Protein AF-0000000078068754 (afdb_homodimer)

InterPro domains:
  IPR011329 Killer toxin Kp4/SMK [SSF55221] (17-124)
  IPR015131 Killer toxin, Kp4 [PF09044] (4-122)

Radius of gyration: 21.63 Å; Cα contacts (8 Å, |Δi|>4): 655; chains: 2; bounding box: 73×60×39 Å

Solvent-accessible surface area (backbone atoms only — not comparable to full-atom values): 14074 Å² total; per-residue (Å²): 135,88,79,80,77,78,81,77,76,77,72,73,70,73,74,59,62,33,59,41,27,41,60,50,77,62,44,79,76,36,69,29,36,36,67,47,21,42,54,23,37,47,48,43,37,75,71,70,37,31,75,46,77,39,52,60,68,40,67,47,14,20,9,39,28,86,82,44,30,32,32,31,28,22,34,56,87,21,61,47,28,40,53,55,49,44,55,49,49,50,48,36,45,72,43,34,34,57,44,19,18,33,32,35,71,45,88,84,44,30,32,78,71,4,17,43,32,28,29,64,42,94,77,61,83,58,75,48,69,29,53,40,88,129,134,87,79,79,78,78,80,77,75,76,71,76,68,71,75,58,62,34,59,39,25,42,59,50,77,63,44,79,75,36,69,31,37,36,65,46,21,45,53,23,38,48,49,44,36,74,70,71,38,31,74,44,76,38,51,60,68,41,65,47,16,19,8,38,30,86,82,45,31,33,32,31,28,23,34,56,88,21,62,48,30,39,51,56,49,44,55,48,50,50,49,33,43,72,42,35,33,58,44,20,18,33,33,35,73,45,89,85,44,30,31,77,71,3,16,43,33,28,29,65,42,92,77,62,84,61,73,48,69,28,54,39,87,130

pLDDT: mean 91.01, std 16.18, range [36.34, 98.94]

Foldseek 3Di:
DPPPPPPPPPPPPPQAAFKDQDEDPCQVVWPWWLVLQLVQLVVCVVVVQQFPKADAPRWFWWAATPVAIKTKGKHLRDIGGSVLSSVQSVVSVVVPHIGWIWHAPDPRRHCNNMIIIIYGDPDDQDDHTHTHDD/DPPPPPPPPPPPPPQAAFKDQDEDPCQVVWPWWLVLQLVQLVVCVVVVQQFPKADAPRFFWWAATPVAIKTKGKHLRDIGGSVLSSVQSVVSVVVPHIGWIWHAPDPRRHCNNMIIIIYGDPDDQDDHTHTHDD

Structure (mmCIF, N/CA/C/O backbone):
data_AF-0000000078068754-model_v1
#
loop_
_entity.id
_entity.type
_entity.pdbx_description
1 polymer 'Killer toxin Kp4 domain-containing protein'
#
loop_
_atom_site.group_PDB
_atom_site.id
_atom_site.type_symbol
_atom_site.label_atom_id
_atom_site.label_alt_id
_atom_site.label_comp_id
_atom_site.label_asym_id
_atom_site.label_entity_id
_atom_site.label_seq_id
_atom_site.pdbx_PDB_ins_code
_atom_site.Cartn_x
_atom_site.Cartn_y
_atom_site.Cartn_z
_atom_site.occupancy
_atom_site.B_iso_or_equiv
_atom_site.auth_seq_id
_atom_site.auth_comp_id
_atom_site.auth_asym_id
_atom_site.auth_atom_id
_atom_site.pdbx_PDB_model_num
ATOM 1 N N . MET A 1 1 ? 45.594 28.5 -18.688 1 36.34 1 MET A N 1
ATOM 2 C CA . MET A 1 1 ? 45.031 27.719 -17.578 1 36.34 1 MET A CA 1
ATOM 3 C C . MET A 1 1 ? 43.562 27.359 -17.859 1 36.34 1 MET A C 1
ATOM 5 O O . MET A 1 1 ? 42.719 28.234 -17.969 1 36.34 1 MET A O 1
ATOM 9 N N . TYR A 1 2 ? 43.156 26.188 -18.609 1 54.09 2 TYR A N 1
ATOM 10 C CA . TYR A 1 2 ? 41.844 25.672 -19.016 1 54.09 2 TYR A CA 1
ATOM 11 C C . TYR A 1 2 ? 41.031 25.234 -17.797 1 54.09 2 TYR A C 1
ATOM 13 O O . TYR A 1 2 ? 41.531 24.469 -16.969 1 54.09 2 TYR A O 1
ATOM 21 N N . THR A 1 3 ? 40.219 26.141 -17.172 1 49.28 3 THR A N 1
ATOM 22 C CA . THR A 1 3 ? 39.281 25.828 -16.109 1 49.28 3 THR A CA 1
ATOM 23 C C . THR A 1 3 ? 38.281 24.766 -16.562 1 49.28 3 THR A C 1
ATOM 25 O O . THR A 1 3 ? 37.562 24.969 -17.531 1 49.28 3 THR A O 1
ATOM 28 N N . LEU A 1 4 ? 38.594 23.484 -16.344 1 48.34 4 LEU A N 1
ATOM 29 C CA . LEU A 1 4 ? 37.625 22.391 -16.562 1 48.34 4 LEU A CA 1
ATOM 30 C C . LEU A 1 4 ? 36.375 22.578 -15.711 1 48.34 4 LEU A C 1
ATOM 32 O O . LEU A 1 4 ? 36.469 22.547 -14.477 1 48.34 4 LEU A O 1
ATOM 36 N N . LEU A 1 5 ? 35.344 23.266 -16.203 1 48.44 5 LEU A N 1
ATOM 37 C CA . LEU A 1 5 ? 34.031 23.359 -15.555 1 48.44 5 LEU A CA 1
ATOM 38 C C . LEU A 1 5 ? 33.344 22 -15.492 1 48.44 5 LEU A C 1
ATOM 40 O O . LEU A 1 5 ? 33.031 21.406 -16.516 1 48.44 5 LEU A O 1
ATOM 44 N N . THR A 1 6 ? 33.625 21.219 -14.406 1 49.38 6 THR A N 1
ATOM 45 C CA . THR A 1 6 ? 32.906 19.969 -14.211 1 49.38 6 THR A CA 1
ATOM 46 C C . THR A 1 6 ? 31.406 20.203 -14.031 1 49.38 6 THR A C 1
ATOM 48 O O . THR A 1 6 ? 31 20.922 -13.125 1 49.38 6 THR A O 1
ATOM 51 N N . LEU A 1 7 ? 30.578 20.125 -15.102 1 47.47 7 LEU A N 1
ATOM 52 C CA . LEU A 1 7 ? 29.125 20.125 -15.008 1 47.47 7 LEU A CA 1
ATOM 53 C C . LEU A 1 7 ? 28.609 18.938 -14.211 1 47.47 7 LEU A C 1
ATOM 55 O O . LEU A 1 7 ? 28.766 17.781 -14.641 1 47.47 7 LEU A O 1
ATOM 59 N N . THR A 1 8 ? 28.469 19.094 -12.906 1 46.81 8 THR A N 1
ATOM 60 C CA . THR A 1 8 ? 27.859 18.047 -12.086 1 46.81 8 THR A CA 1
ATOM 61 C C . THR A 1 8 ? 26.375 17.875 -12.422 1 46.81 8 THR A C 1
ATOM 63 O O . THR A 1 8 ? 25.594 18.828 -12.281 1 46.81 8 THR A O 1
ATOM 66 N N . THR A 1 9 ? 25.938 17.172 -13.391 1 45.72 9 THR A N 1
ATOM 67 C CA . THR A 1 9 ? 24.547 16.812 -13.617 1 45.72 9 THR A CA 1
ATOM 68 C C . THR A 1 9 ? 23.953 16.125 -12.383 1 45.72 9 THR A C 1
ATOM 70 O O . THR A 1 9 ? 24.453 15.086 -11.945 1 45.72 9 THR A O 1
ATOM 73 N N . LEU A 1 10 ? 23.391 16.844 -11.492 1 44.09 10 LEU A N 1
ATOM 74 C CA . LEU A 1 10 ? 22.562 16.234 -10.453 1 44.09 10 LEU A CA 1
ATOM 75 C C . LEU A 1 10 ? 21.5 15.328 -11.062 1 44.09 10 LEU A C 1
ATOM 77 O O . LEU A 1 10 ? 20.562 15.82 -11.703 1 44.09 10 LEU A O 1
ATOM 81 N N . LEU A 1 11 ? 21.781 14.156 -11.586 1 40.31 11 LEU A N 1
ATOM 82 C CA . LEU A 1 11 ? 20.734 13.188 -11.906 1 40.31 11 LEU A CA 1
ATOM 83 C C . LEU A 1 11 ? 19.719 13.086 -10.773 1 40.31 11 LEU A C 1
ATOM 85 O O . LEU A 1 11 ? 20.078 12.727 -9.648 1 40.31 11 LEU A O 1
ATOM 89 N N . SER A 1 12 ? 18.828 14.023 -10.703 1 43.19 12 SER A N 1
ATOM 90 C CA . SER A 1 12 ? 17.688 13.773 -9.82 1 43.19 12 SER A CA 1
ATOM 91 C C . SER A 1 12 ? 17.203 12.336 -9.953 1 43.19 12 SER A C 1
ATOM 93 O O . SER A 1 12 ? 16.75 11.914 -11.023 1 43.19 12 SER A O 1
ATOM 95 N N . ALA A 1 13 ? 17.828 11.461 -9.328 1 44.25 13 ALA A N 1
ATOM 96 C CA . ALA A 1 13 ? 17.469 10.047 -9.367 1 44.25 13 ALA A CA 1
ATOM 97 C C . ALA A 1 13 ? 16 9.836 -9.023 1 44.25 13 ALA A C 1
ATOM 99 O O . ALA A 1 13 ? 15.594 10 -7.867 1 44.25 13 ALA A O 1
ATOM 100 N N . ALA A 1 14 ? 15.102 10.312 -10.016 1 49.12 14 ALA A N 1
ATOM 101 C CA . ALA A 1 14 ? 13.727 9.883 -9.758 1 49.12 14 ALA A CA 1
ATOM 102 C C . ALA A 1 14 ? 13.688 8.445 -9.266 1 49.12 14 ALA A C 1
ATOM 104 O O . ALA A 1 14 ? 14.25 7.547 -9.906 1 49.12 14 ALA A O 1
ATOM 105 N N . SER A 1 15 ? 13.617 8.344 -7.918 1 62.16 15 SER A N 1
ATOM 106 C CA . SER A 1 15 ? 13.672 7.031 -7.281 1 62.16 15 SER A CA 1
ATOM 107 C C . SER A 1 15 ? 12.711 6.051 -7.957 1 62.16 15 SER A C 1
ATOM 109 O O . SER A 1 15 ? 11.531 6.352 -8.133 1 62.16 15 SER A O 1
ATOM 111 N N . ALA A 1 16 ? 13.211 5.199 -8.75 1 77.56 16 ALA A N 1
ATOM 112 C CA . ALA A 1 16 ? 12.484 4.109 -9.398 1 77.56 16 ALA A CA 1
ATOM 113 C C . ALA A 1 16 ? 11.43 3.525 -8.469 1 77.56 16 ALA A C 1
ATOM 115 O O . ALA A 1 16 ? 11.594 3.52 -7.246 1 77.56 16 ALA A O 1
ATOM 116 N N . LEU A 1 17 ? 10.234 3.211 -9.109 1 88.25 17 LEU A N 1
ATOM 117 C CA . LEU A 1 17 ? 9.164 2.625 -8.312 1 88.25 17 LEU A CA 1
ATOM 118 C C . LEU A 1 17 ? 9.578 1.264 -7.762 1 88.25 17 LEU A C 1
ATOM 120 O O . LEU A 1 17 ? 9.922 0.359 -8.523 1 88.25 17 LEU A O 1
ATOM 124 N N . GLY A 1 18 ? 9.719 1.146 -6.453 1 93.81 18 GLY A N 1
ATOM 125 C CA . GLY A 1 18 ? 10.016 -0.11 -5.781 1 93.81 18 GLY A CA 1
ATOM 126 C C . GLY A 1 18 ? 8.773 -0.878 -5.375 1 93.81 18 GLY A C 1
ATOM 127 O O . GLY A 1 18 ? 7.801 -0.937 -6.129 1 93.81 18 GLY A O 1
ATOM 128 N N . ILE A 1 19 ? 8.82 -1.534 -4.262 1 96.44 19 ILE A N 1
ATOM 129 C CA . ILE A 1 19 ? 7.652 -2.23 -3.734 1 96.44 19 ILE A CA 1
ATOM 130 C C . ILE A 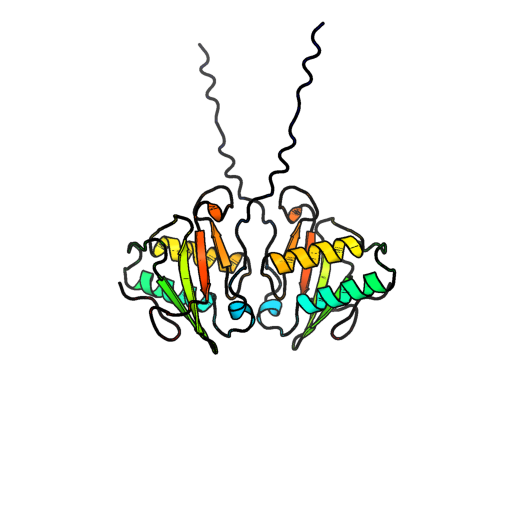1 19 ? 6.504 -1.241 -3.545 1 96.44 19 ILE A C 1
ATOM 132 O O . ILE A 1 19 ? 6.715 -0.113 -3.096 1 96.44 19 ILE A O 1
ATOM 136 N N . ASN A 1 20 ? 5.312 -1.653 -3.916 1 97.38 20 ASN A N 1
ATOM 137 C CA . ASN A 1 20 ? 4.168 -0.747 -3.867 1 97.38 20 ASN A CA 1
ATOM 138 C C . ASN A 1 20 ? 2.85 -1.511 -3.779 1 97.38 20 ASN A C 1
ATOM 140 O O . ASN A 1 20 ? 2.822 -2.73 -3.953 1 97.38 20 ASN A O 1
ATOM 144 N N . CYS A 1 21 ? 1.759 -0.805 -3.561 1 97.62 21 CYS A N 1
ATOM 145 C CA . CYS A 1 21 ? 0.438 -1.416 -3.457 1 97.62 21 CYS A CA 1
ATOM 146 C C . CYS A 1 21 ? -0.454 -0.986 -4.613 1 97.62 21 CYS A C 1
ATOM 148 O O . CYS A 1 21 ? -1.674 -0.898 -4.465 1 97.62 21 CYS A O 1
ATOM 150 N N . ARG A 1 22 ? 0.131 -0.7 -5.758 1 96.44 22 ARG A N 1
ATOM 151 C CA . ARG A 1 22 ? -0.641 -0.274 -6.922 1 96.44 22 ARG A CA 1
ATOM 152 C C . ARG A 1 22 ? -1.271 -1.47 -7.629 1 96.44 22 ARG A C 1
ATOM 154 O O . ARG A 1 22 ? -0.824 -2.605 -7.457 1 96.44 22 ARG A O 1
ATOM 161 N N . GLY A 1 23 ? -2.246 -1.159 -8.406 1 96.56 23 GLY A N 1
ATOM 162 C CA . GLY A 1 23 ? -2.945 -2.102 -9.266 1 96.56 23 GLY A CA 1
ATOM 163 C C . GLY A 1 23 ? -4.137 -1.489 -9.977 1 96.56 23 GLY A C 1
ATOM 164 O O . GLY A 1 23 ? -4.324 -0.271 -9.953 1 96.56 23 GLY A O 1
ATOM 165 N N . SER A 1 24 ? -4.816 -2.402 -10.602 1 95.88 24 SER A N 1
ATOM 166 C CA . SER A 1 24 ? -6.047 -1.97 -11.25 1 95.88 24 SER A CA 1
ATOM 167 C C . SER A 1 24 ? -6.984 -1.281 -10.266 1 95.88 24 SER A C 1
ATOM 169 O O . SER A 1 24 ? -7.008 -1.624 -9.078 1 95.88 24 SER A O 1
ATOM 171 N N . GLY A 1 25 ? -7.75 -0.309 -10.711 1 91.25 25 GLY A N 1
ATOM 172 C CA . GLY A 1 25 ? -8.766 0.325 -9.891 1 91.25 25 GLY A CA 1
ATOM 173 C C . GLY A 1 25 ? -9.75 -0.664 -9.281 1 91.25 25 GLY A C 1
ATOM 174 O O . GLY A 1 25 ? -10.32 -0.409 -8.219 1 91.25 25 GLY A O 1
ATOM 175 N N . TRP A 1 26 ? -9.898 -1.803 -9.914 1 91 26 TRP A N 1
ATOM 176 C CA . TRP A 1 26 ? -10.812 -2.844 -9.445 1 91 26 TRP A CA 1
ATOM 177 C C . TRP A 1 26 ? -10.328 -3.426 -8.117 1 91 26 TRP A C 1
ATOM 179 O O . TRP A 1 26 ? -11.117 -4.004 -7.367 1 91 26 TRP A O 1
ATOM 189 N N . CYS A 1 27 ? -9.125 -3.281 -7.766 1 91.88 27 CYS A N 1
ATOM 190 C CA . CYS A 1 27 ? -8.594 -3.791 -6.508 1 91.88 27 CYS A CA 1
ATOM 191 C C . CYS A 1 27 ? -9.141 -3.002 -5.324 1 91.88 27 CYS A C 1
ATOM 193 O O . CYS A 1 27 ? -9.289 -3.545 -4.23 1 91.88 27 CYS A O 1
ATOM 195 N N . ASN A 1 28 ? -9.484 -1.818 -5.508 1 82.25 28 ASN A N 1
ATOM 196 C CA . ASN A 1 28 ? -9.906 -0.939 -4.418 1 82.25 28 ASN A CA 1
ATOM 197 C C . ASN A 1 28 ? -11.367 -1.168 -4.043 1 82.25 28 ASN A C 1
ATOM 199 O O . ASN A 1 28 ? -11.797 -0.793 -2.951 1 82.25 28 ASN A O 1
ATOM 203 N N . ILE A 1 29 ? -12.078 -1.78 -4.938 1 81.19 29 ILE A N 1
ATOM 204 C CA . ILE A 1 29 ? -13.508 -1.904 -4.664 1 81.19 29 ILE A CA 1
ATOM 205 C C . ILE A 1 29 ? -13.898 -3.379 -4.641 1 81.19 29 ILE A C 1
ATOM 207 O O . ILE A 1 29 ? -15.078 -3.711 -4.496 1 81.19 29 ILE A O 1
ATOM 211 N N . ASN A 1 30 ? -12.984 -4.258 -4.852 1 86.38 30 ASN A N 1
ATOM 212 C CA . ASN A 1 30 ? -13.188 -5.703 -4.879 1 86.38 30 ASN A CA 1
ATOM 213 C C . ASN A 1 30 ? -13.055 -6.316 -3.488 1 86.38 30 ASN A C 1
ATOM 215 O O . ASN A 1 30 ? -12.383 -5.754 -2.621 1 86.38 30 ASN A O 1
ATOM 219 N N . SER A 1 31 ? -13.773 -7.461 -3.248 1 90.31 31 SER A N 1
ATOM 220 C CA . SER A 1 31 ? -13.68 -8.133 -1.958 1 90.31 31 SER A CA 1
ATOM 221 C C . SER A 1 31 ? -12.617 -9.227 -1.979 1 90.31 31 SER A C 1
ATOM 223 O O . SER A 1 31 ? -12.477 -9.984 -1.018 1 90.31 31 SER A O 1
ATOM 225 N N . ALA A 1 32 ? -11.875 -9.367 -3.049 1 95.06 32 ALA A N 1
ATOM 226 C CA . ALA A 1 32 ? -10.75 -10.305 -3.115 1 95.06 32 ALA A CA 1
ATOM 227 C C . ALA A 1 32 ? -9.68 -9.953 -2.086 1 95.06 32 ALA A C 1
ATOM 229 O O . ALA A 1 32 ? -9.602 -8.805 -1.627 1 95.06 32 ALA A O 1
ATOM 230 N N . SER A 1 33 ? -8.891 -11.016 -1.751 1 95.94 33 SER A N 1
ATOM 231 C CA . SER A 1 33 ? -7.953 -10.836 -0.647 1 95.94 33 SER A CA 1
ATOM 232 C C . SER A 1 33 ? -6.559 -11.32 -1.027 1 95.94 33 SER A C 1
ATOM 234 O O . SER A 1 33 ? -6.379 -12.477 -1.417 1 95.94 33 SER A O 1
ATOM 236 N N . LEU A 1 34 ? -5.582 -10.406 -0.825 1 97.69 34 LEU A N 1
ATOM 237 C CA . LEU A 1 34 ? -4.184 -10.766 -1.041 1 97.69 34 LEU A CA 1
ATOM 238 C C . LEU A 1 34 ? -3.764 -11.906 -0.12 1 97.69 34 LEU A C 1
ATOM 240 O O . LEU A 1 34 ? -2.988 -12.773 -0.52 1 97.69 34 LEU A O 1
ATOM 244 N N . ASN A 1 35 ? -4.25 -11.883 1.068 1 98 35 ASN A N 1
ATOM 245 C CA . ASN A 1 35 ? -3.957 -12.961 2.002 1 98 35 ASN A CA 1
ATOM 246 C C . ASN A 1 35 ? -4.434 -14.312 1.471 1 98 35 ASN A C 1
ATOM 248 O O . ASN A 1 35 ? -3.777 -15.336 1.676 1 98 35 ASN A O 1
ATOM 252 N N . ASN A 1 36 ? 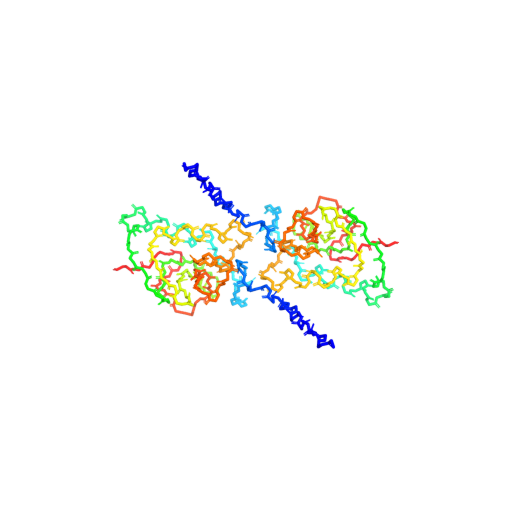-5.547 -14.281 0.858 1 98.69 36 ASN A N 1
ATOM 253 C CA . ASN A 1 36 ? -6.051 -15.523 0.284 1 98.69 36 ASN A CA 1
ATOM 254 C C . ASN A 1 36 ? -5.188 -15.992 -0.882 1 98.69 36 ASN A C 1
ATOM 256 O O . ASN A 1 36 ? -4.98 -17.188 -1.063 1 98.69 36 ASN A O 1
ATOM 260 N N . VAL A 1 37 ? -4.707 -15.109 -1.67 1 98.81 37 VAL A N 1
ATOM 261 C CA . VAL A 1 37 ? -3.768 -15.477 -2.725 1 98.81 37 VAL A CA 1
ATOM 262 C C . VAL A 1 37 ? -2.559 -16.188 -2.117 1 98.81 37 VAL A C 1
ATOM 264 O O . VAL A 1 37 ? -2.135 -17.234 -2.607 1 98.81 37 VAL A O 1
ATOM 267 N N . LEU A 1 38 ? -2.037 -15.617 -1.052 1 98.94 38 LEU A N 1
ATOM 268 C CA . LEU A 1 38 ? -0.898 -16.234 -0.375 1 98.94 38 LEU A CA 1
ATOM 269 C C . LEU A 1 38 ? -1.246 -17.625 0.119 1 98.94 38 LEU A C 1
ATOM 271 O O . LEU A 1 38 ? -0.467 -18.562 -0.064 1 98.94 38 LEU A O 1
ATOM 275 N N . THR A 1 39 ? -2.338 -17.719 0.736 1 98.94 39 THR A N 1
ATOM 276 C CA . THR A 1 39 ? -2.781 -19 1.269 1 98.94 39 THR A CA 1
ATOM 277 C C . THR A 1 39 ? -2.828 -20.047 0.168 1 98.94 39 THR A C 1
ATOM 279 O O . THR A 1 39 ? -2.381 -21.188 0.368 1 98.94 39 THR A O 1
ATOM 282 N N . LYS A 1 40 ? -3.363 -19.656 -0.962 1 98.88 40 LYS A N 1
ATOM 283 C CA . LYS A 1 40 ? -3.471 -20.609 -2.068 1 98.88 40 LYS A CA 1
ATOM 284 C C . LYS A 1 40 ? -2.096 -20.953 -2.637 1 98.88 40 LYS A C 1
ATOM 286 O O . LYS A 1 40 ? -1.839 -22.094 -3.014 1 98.88 40 LYS A O 1
ATOM 291 N N . ALA A 1 41 ? -1.202 -20.062 -2.738 1 98.88 41 ALA A N 1
ATOM 292 C CA . ALA A 1 41 ? 0.164 -20.344 -3.168 1 98.88 41 ALA A CA 1
ATOM 293 C C . ALA A 1 41 ? 0.854 -21.297 -2.201 1 98.88 41 ALA A C 1
ATOM 295 O O . ALA A 1 41 ? 1.572 -22.219 -2.625 1 98.88 41 ALA A O 1
ATOM 296 N N . LYS A 1 42 ? 0.659 -21.141 -0.922 1 98.94 42 LYS A N 1
ATOM 297 C CA . LYS A 1 42 ? 1.233 -22.016 0.093 1 98.94 42 LYS A CA 1
ATOM 298 C C . LYS A 1 42 ? 0.675 -23.438 -0.024 1 98.94 42 LYS A C 1
ATOM 300 O O . LYS A 1 42 ? 1.375 -24.406 0.257 1 98.94 42 LYS A O 1
ATOM 305 N N . GLN A 1 43 ? -0.528 -23.469 -0.435 1 98.75 43 GLN A N 1
ATOM 306 C CA . GLN A 1 43 ? -1.094 -24.797 -0.655 1 98.75 43 GLN A CA 1
ATOM 307 C C . GLN A 1 43 ? -0.38 -25.516 -1.796 1 98.75 43 GLN A C 1
ATOM 309 O O . GLN A 1 43 ? -0.141 -26.719 -1.724 1 98.75 43 GLN A O 1
ATOM 314 N N . LEU A 1 44 ? -0.094 -24.828 -2.814 1 98.06 44 LEU A N 1
ATOM 315 C CA . LEU A 1 44 ? 0.714 -25.406 -3.887 1 98.06 44 LEU A CA 1
ATOM 316 C C . LEU A 1 44 ? 2.043 -25.922 -3.348 1 98.06 44 LEU A C 1
ATOM 318 O O . LEU A 1 44 ? 2.471 -27.016 -3.697 1 98.06 44 LEU A O 1
ATOM 322 N N . GLN A 1 45 ? 2.672 -25.141 -2.539 1 98.19 45 GLN A N 1
ATOM 323 C CA . GLN A 1 45 ? 3.92 -25.547 -1.898 1 98.19 45 GLN A CA 1
ATOM 324 C C . GLN A 1 45 ? 3.736 -26.828 -1.096 1 98.19 45 GLN A C 1
ATOM 326 O O . GLN A 1 45 ? 4.531 -27.766 -1.223 1 98.19 45 GLN A O 1
ATOM 331 N N . ALA A 1 46 ? 2.76 -26.828 -0.355 1 98.25 46 ALA A N 1
ATOM 332 C CA . ALA A 1 46 ? 2.492 -27.953 0.543 1 98.25 46 ALA A CA 1
ATOM 333 C C . ALA A 1 46 ? 2.221 -29.234 -0.242 1 98.25 46 ALA A C 1
ATOM 335 O O . ALA A 1 46 ? 2.426 -30.328 0.268 1 98.25 46 ALA A O 1
ATOM 336 N N . ARG A 1 47 ? 1.823 -29.078 -1.453 1 98.12 47 ARG A N 1
ATOM 337 C CA . ARG A 1 47 ? 1.522 -30.219 -2.311 1 98.12 47 ARG A CA 1
ATOM 338 C C . ARG A 1 47 ? 2.766 -30.672 -3.062 1 98.12 47 ARG A C 1
ATOM 340 O O . ARG A 1 47 ? 2.67 -31.469 -4.008 1 98.12 47 ARG A O 1
ATOM 347 N N . GLY A 1 48 ? 3.867 -30.141 -2.66 1 98.19 48 GLY A N 1
ATOM 348 C CA . GLY A 1 48 ? 5.129 -30.578 -3.234 1 98.19 48 GLY A CA 1
ATOM 349 C C . GLY A 1 48 ? 5.5 -29.844 -4.5 1 98.19 48 GLY A C 1
ATOM 350 O O . GLY A 1 48 ? 6.375 -30.281 -5.25 1 98.19 48 GLY A O 1
ATOM 351 N N . GLN A 1 49 ? 4.812 -28.719 -4.727 1 98.56 49 GLN A N 1
ATOM 352 C CA . GLN A 1 49 ? 5.043 -28 -5.973 1 98.56 49 GLN A CA 1
ATOM 353 C C . GLN A 1 49 ? 5.906 -26.766 -5.742 1 98.56 49 GLN A C 1
ATOM 355 O O . GLN A 1 49 ? 5.801 -25.781 -6.48 1 98.56 49 GLN A O 1
ATOM 360 N N . GLY A 1 50 ? 6.707 -26.766 -4.719 1 98.69 50 GLY A N 1
ATOM 361 C CA . GLY A 1 50 ? 7.559 -25.641 -4.391 1 98.69 50 GLY A CA 1
ATOM 362 C C . GLY A 1 50 ? 8.516 -25.266 -5.508 1 98.69 50 GLY A C 1
ATOM 363 O O . GLY A 1 50 ? 8.797 -24.078 -5.719 1 98.69 50 GLY A O 1
ATOM 364 N N . ASP A 1 51 ? 8.93 -26.25 -6.305 1 98.62 51 ASP A N 1
ATOM 365 C CA . ASP A 1 51 ? 9.945 -26.031 -7.324 1 98.62 51 ASP A CA 1
ATOM 366 C C . ASP A 1 51 ? 9.312 -25.828 -8.703 1 98.62 51 ASP A C 1
ATOM 368 O O . ASP A 1 51 ? 10.016 -25.594 -9.688 1 98.62 51 ASP A O 1
ATOM 372 N N . HIS A 1 52 ? 8.039 -25.875 -8.773 1 98.75 52 HIS A N 1
ATOM 373 C CA . HIS A 1 52 ? 7.41 -25.656 -10.07 1 98.75 52 HIS A CA 1
ATOM 374 C C . HIS A 1 52 ? 7.719 -24.266 -10.609 1 98.75 52 HIS A C 1
ATOM 376 O O . HIS A 1 52 ? 7.551 -23.266 -9.906 1 98.75 52 HIS A O 1
ATOM 382 N N . HIS A 1 53 ? 8.125 -24.25 -11.859 1 98.88 53 HIS A N 1
ATOM 383 C CA . HIS A 1 53 ? 8.531 -22.984 -12.477 1 98.88 53 HIS A CA 1
ATOM 384 C C . HIS A 1 53 ? 7.344 -22.297 -13.141 1 98.88 53 HIS A C 1
ATOM 386 O O . HIS A 1 53 ? 6.574 -22.922 -13.867 1 98.88 53 HIS A O 1
ATOM 392 N N . TRP A 1 54 ? 7.23 -21.031 -12.898 1 98.88 54 TRP A N 1
ATOM 393 C CA . TRP A 1 54 ? 6.242 -20.141 -13.508 1 98.88 54 TRP A CA 1
ATOM 394 C C . TRP A 1 54 ? 6.918 -19.094 -14.383 1 98.88 54 TRP A C 1
ATOM 396 O O . TRP A 1 54 ? 7.695 -18.266 -13.891 1 98.88 54 TRP A O 1
ATOM 406 N N . GLY A 1 55 ? 6.605 -19.078 -15.633 1 98.62 55 GLY A N 1
ATOM 407 C CA . GLY A 1 55 ? 7.117 -18.062 -16.547 1 98.62 55 GLY A CA 1
ATOM 408 C C . GLY A 1 55 ? 6.402 -16.734 -16.406 1 98.62 55 GLY A C 1
ATOM 409 O O . GLY A 1 55 ? 5.402 -16.625 -15.688 1 98.62 55 GLY A O 1
ATOM 410 N N . GLU A 1 56 ? 6.938 -15.758 -17.141 1 98.62 56 GLU A N 1
ATOM 411 C CA . GLU A 1 56 ? 6.344 -14.43 -17.141 1 98.62 56 GLU A CA 1
ATOM 412 C C . GLU A 1 56 ? 4.879 -14.477 -17.562 1 98.62 56 GLU A C 1
ATOM 414 O O . GLU A 1 56 ? 4.531 -15.133 -18.562 1 98.62 56 GLU A O 1
ATOM 419 N N . GLY A 1 57 ? 4.062 -13.805 -16.781 1 98.44 57 GLY A N 1
ATOM 420 C CA . GLY A 1 57 ? 2.66 -13.641 -17.141 1 98.44 57 GLY A CA 1
ATOM 421 C C . GLY A 1 57 ? 1.8 -14.82 -16.719 1 98.44 57 GLY A C 1
ATOM 422 O O . GLY A 1 57 ? 0.571 -14.727 -16.703 1 98.44 57 GLY A O 1
ATOM 423 N N . VAL A 1 58 ? 2.43 -15.914 -16.344 1 98.81 58 VAL A N 1
ATOM 424 C CA . VAL A 1 58 ? 1.657 -17.094 -15.969 1 98.81 58 VAL A CA 1
ATOM 425 C C . VAL A 1 58 ? 1.117 -16.922 -14.547 1 98.81 58 VAL A C 1
ATOM 427 O O . VAL A 1 58 ? 1.876 -16.656 -13.617 1 98.81 58 VAL A O 1
ATOM 430 N N . GLN A 1 59 ? -0.218 -17.141 -14.398 1 98.88 59 GLN A N 1
ATOM 431 C CA . GLN A 1 59 ? -0.853 -16.984 -13.094 1 98.88 59 GLN A CA 1
ATOM 432 C C . GLN A 1 59 ? -0.517 -18.172 -12.188 1 98.88 59 GLN A C 1
ATOM 434 O O . GLN A 1 59 ? -0.496 -19.312 -12.633 1 98.88 59 GLN A O 1
ATOM 439 N N . ILE A 1 60 ? -0.419 -17.891 -10.875 1 98.88 60 ILE A N 1
ATOM 440 C CA . ILE A 1 60 ? 0.071 -18.859 -9.906 1 98.88 60 ILE A CA 1
ATOM 441 C C . ILE A 1 60 ? -1.055 -19.25 -8.953 1 98.88 60 ILE A C 1
ATOM 443 O O . ILE A 1 60 ? -1.355 -20.438 -8.789 1 98.88 60 ILE A O 1
ATOM 447 N N . ALA A 1 61 ? -1.649 -18.281 -8.32 1 98.88 61 ALA A N 1
ATOM 448 C CA . ALA A 1 61 ? -2.766 -18.406 -7.387 1 98.88 61 ALA A CA 1
ATOM 449 C C . ALA A 1 61 ? -3.656 -17.172 -7.426 1 98.88 61 ALA A C 1
ATOM 451 O O . ALA A 1 61 ? -3.195 -16.078 -7.75 1 98.88 61 ALA A O 1
ATOM 452 N N . CYS A 1 62 ? -4.891 -17.375 -7.031 1 98.69 62 CYS A N 1
ATOM 453 C CA . CYS A 1 62 ? -5.871 -16.297 -7.145 1 98.69 62 CYS A CA 1
ATOM 454 C C . CYS A 1 62 ? -6.785 -16.266 -5.93 1 98.69 62 CYS A C 1
ATOM 456 O O . CYS A 1 62 ? -6.895 -17.25 -5.199 1 98.69 62 CYS A O 1
ATOM 458 N N . SER A 1 63 ? -7.371 -15.109 -5.742 1 98.62 63 SER A N 1
ATOM 459 C CA . SER A 1 63 ? -8.5 -14.906 -4.84 1 98.62 63 SER A CA 1
ATOM 460 C C . SER A 1 63 ? -9.695 -14.312 -5.574 1 98.62 63 SER A C 1
ATOM 462 O O . SER A 1 63 ? -9.562 -13.328 -6.301 1 98.62 63 SER A O 1
ATOM 464 N N . GLY A 1 64 ? -10.859 -14.898 -5.375 1 97.25 64 GLY A N 1
ATOM 465 C CA . GLY A 1 64 ? -12.086 -14.398 -5.98 1 97.25 64 GLY A CA 1
ATOM 466 C C . GLY A 1 64 ? -12.773 -13.336 -5.145 1 97.25 64 GLY A C 1
ATOM 467 O O . GLY A 1 64 ? -12.797 -13.422 -3.916 1 97.25 64 GLY A O 1
ATOM 468 N N . GLY A 1 65 ? -13.328 -12.312 -5.906 1 94.38 65 GLY A N 1
ATOM 469 C CA . GLY A 1 65 ? -14.156 -11.297 -5.277 1 94.38 65 GLY A CA 1
ATOM 470 C C . GLY A 1 65 ? -15.445 -11.031 -6.027 1 94.38 65 GLY A C 1
ATOM 471 O O . GLY A 1 65 ? -15.758 -11.719 -7.004 1 94.38 65 GLY A O 1
ATOM 472 N N . GLN A 1 66 ? -16.141 -10.031 -5.527 1 92.56 66 GLN A N 1
ATOM 473 C CA . GLN A 1 66 ? -17.469 -9.695 -6.047 1 92.56 66 GLN A CA 1
ATOM 474 C C . GLN A 1 66 ? -17.391 -9.305 -7.523 1 92.56 66 GLN A C 1
ATOM 476 O O . GLN A 1 66 ? -18.312 -9.578 -8.289 1 92.56 66 GLN A O 1
ATOM 481 N N . TRP A 1 67 ? -16.281 -8.758 -7.98 1 92.69 67 TRP A N 1
ATOM 482 C CA . TRP A 1 67 ? -16.203 -8.195 -9.32 1 92.69 67 TRP A CA 1
ATOM 483 C C . TRP A 1 67 ? -15.141 -8.906 -10.148 1 92.69 67 TRP A C 1
ATOM 485 O O . TRP A 1 67 ? -14.805 -8.469 -11.258 1 92.69 67 TRP A O 1
ATOM 495 N N . GLY A 1 68 ? -14.586 -9.898 -9.555 1 95 68 GLY A N 1
ATOM 496 C CA . GLY A 1 68 ? -13.555 -10.648 -10.25 1 95 68 GLY A CA 1
ATOM 497 C C . GLY A 1 68 ? -12.43 -11.102 -9.344 1 95 68 GLY A C 1
ATOM 498 O O . GLY A 1 68 ? -12.508 -10.945 -8.117 1 95 68 GLY A O 1
ATOM 499 N N . SER A 1 69 ? -11.375 -11.648 -9.992 1 97.88 69 SER A N 1
ATOM 500 C CA . SER A 1 69 ? -10.297 -12.227 -9.188 1 97.88 69 SER A CA 1
ATOM 501 C C . SER A 1 69 ? -9.031 -11.383 -9.281 1 97.88 69 SER A C 1
ATOM 503 O O . SER A 1 69 ? -8.805 -10.688 -10.273 1 97.88 69 SER A O 1
ATOM 505 N N . ILE A 1 70 ? -8.273 -11.438 -8.211 1 98.44 70 ILE A N 1
ATOM 506 C CA . ILE A 1 70 ? -6.875 -11.031 -8.289 1 98.44 70 ILE A CA 1
ATOM 507 C C . ILE A 1 70 ? -5.977 -12.266 -8.273 1 98.44 70 ILE A C 1
ATOM 509 O O . ILE A 1 70 ? -6.293 -13.266 -7.621 1 98.44 70 ILE A O 1
ATOM 513 N N . CYS A 1 71 ? -4.855 -12.172 -9.023 1 98.88 71 CYS A N 1
ATOM 514 C CA . CYS A 1 71 ? -3.941 -13.305 -9.117 1 98.88 71 CYS A CA 1
ATOM 515 C C . CYS A 1 71 ? -2.492 -12.844 -9.023 1 98.88 71 CYS A C 1
ATOM 517 O O . CYS A 1 71 ? -2.178 -11.703 -9.359 1 98.88 71 CYS A O 1
ATOM 519 N N . ALA A 1 72 ? -1.705 -13.75 -8.594 1 98.94 72 ALA A N 1
ATOM 520 C CA . ALA A 1 72 ? -0.266 -13.508 -8.555 1 98.94 72 ALA A CA 1
ATOM 521 C C . ALA A 1 72 ? 0.405 -14.008 -9.836 1 98.94 72 ALA A C 1
ATOM 523 O O . ALA A 1 72 ? 0.082 -15.094 -10.328 1 98.94 72 ALA A O 1
ATOM 524 N N . PHE A 1 73 ? 1.325 -13.188 -10.328 1 98.94 73 PHE A N 1
ATOM 525 C CA . PHE A 1 73 ? 2.119 -13.594 -11.484 1 98.94 73 PHE A CA 1
ATOM 526 C C . PHE A 1 73 ? 3.4 -12.773 -11.578 1 98.94 73 PHE A C 1
ATOM 528 O O . PHE A 1 73 ? 3.49 -11.688 -11.008 1 98.94 73 PHE A O 1
ATOM 535 N N . PHE A 1 74 ? 4.395 -13.32 -12.297 1 98.94 74 PHE A N 1
ATOM 536 C CA . PHE A 1 74 ? 5.621 -12.586 -12.57 1 98.94 74 PHE A CA 1
ATOM 537 C C . PHE A 1 74 ? 5.473 -11.719 -13.82 1 98.94 74 PHE A C 1
ATOM 539 O O . PHE A 1 74 ? 4.777 -12.102 -14.766 1 98.94 74 PHE A O 1
ATOM 546 N N . GLN A 1 75 ? 6.117 -10.539 -13.82 1 98.5 75 GLN A N 1
ATOM 547 C CA . GLN A 1 75 ? 6.113 -9.688 -15.008 1 98.5 75 GLN A CA 1
ATOM 548 C C . GLN A 1 75 ? 7.355 -8.805 -15.055 1 98.5 75 GLN A C 1
ATOM 550 O O . GLN A 1 75 ? 8.195 -8.859 -14.148 1 98.5 75 GLN A O 1
ATOM 555 N N . SER A 1 76 ? 7.527 -7.988 -16.172 1 98.44 76 SER A N 1
ATOM 556 C CA . SER A 1 76 ? 8.672 -7.121 -16.422 1 98.44 76 SER A CA 1
ATOM 557 C C . SER A 1 76 ? 9.961 -7.93 -16.562 1 98.44 76 SER A C 1
ATOM 559 O O . SER A 1 76 ? 11 -7.547 -16.031 1 98.44 76 SER A O 1
ATOM 561 N N . GLY A 1 77 ? 9.828 -9.062 -17.219 1 98.44 77 GLY A N 1
ATOM 562 C CA . GLY A 1 77 ? 10.977 -9.898 -17.531 1 98.44 77 GLY A CA 1
ATOM 563 C C . GLY A 1 77 ? 11.289 -10.93 -16.469 1 98.44 77 GLY A C 1
ATOM 564 O O . GLY A 1 77 ? 12.203 -11.734 -16.625 1 98.44 77 GLY A O 1
ATOM 565 N N . ALA A 1 78 ? 10.539 -10.945 -15.391 1 98.81 78 ALA A N 1
ATOM 566 C CA . ALA A 1 78 ? 10.836 -11.844 -14.281 1 98.81 78 ALA A CA 1
ATOM 567 C C . ALA A 1 78 ? 10.109 -13.18 -14.438 1 98.81 78 ALA A C 1
ATOM 569 O O . ALA A 1 78 ? 9.102 -13.258 -15.148 1 98.81 78 ALA A O 1
ATOM 570 N N . SER A 1 79 ? 10.625 -14.195 -13.844 1 98.88 79 SER A N 1
ATOM 571 C CA . SER A 1 79 ? 10.07 -15.523 -13.609 1 98.88 79 SER A CA 1
ATOM 572 C C . SER A 1 79 ? 10.562 -16.094 -12.289 1 98.88 79 SER A C 1
ATOM 574 O O . SER A 1 79 ? 11.398 -15.492 -11.609 1 98.88 79 SER A O 1
ATOM 576 N N . GLY A 1 80 ? 9.953 -17.312 -11.898 1 98.81 80 GLY A N 1
ATOM 577 C CA . GLY A 1 80 ? 10.375 -17.922 -10.648 1 98.81 80 GLY A CA 1
ATOM 578 C C . GLY A 1 80 ? 9.602 -19.188 -10.305 1 98.81 80 GLY A C 1
ATOM 579 O O . GLY A 1 80 ? 8.766 -19.641 -11.094 1 98.81 80 GLY A O 1
ATOM 580 N N . ASN A 1 81 ? 9.953 -19.703 -9.164 1 98.88 81 ASN A N 1
ATOM 581 C CA . ASN A 1 81 ? 9.211 -20.891 -8.75 1 98.88 81 ASN A CA 1
ATOM 582 C C . ASN A 1 81 ? 8.219 -20.578 -7.637 1 98.88 81 ASN A C 1
ATOM 584 O O . ASN A 1 81 ? 8.156 -19.453 -7.164 1 98.88 81 ASN A O 1
ATOM 588 N N . THR A 1 82 ? 7.477 -21.641 -7.266 1 98.94 82 THR A N 1
ATOM 589 C CA . THR A 1 82 ? 6.414 -21.453 -6.285 1 98.94 82 THR A CA 1
ATOM 590 C C . THR A 1 82 ? 6.977 -20.953 -4.957 1 98.94 82 THR A C 1
ATOM 592 O O . THR A 1 82 ? 6.398 -20.078 -4.324 1 98.94 82 THR A O 1
ATOM 595 N N . ASP A 1 83 ? 8.086 -21.516 -4.496 1 98.94 83 ASP A N 1
ATOM 596 C CA . ASP A 1 83 ? 8.688 -21.094 -3.236 1 98.94 83 ASP A CA 1
ATOM 597 C C . ASP A 1 83 ? 9.008 -19.594 -3.256 1 98.94 83 ASP A C 1
ATOM 599 O O . ASP A 1 83 ? 8.711 -18.875 -2.297 1 98.94 83 ASP A O 1
ATOM 603 N N . ARG A 1 84 ? 9.547 -19.156 -4.328 1 98.88 84 ARG A N 1
ATOM 604 C CA . ARG A 1 84 ? 9.898 -17.734 -4.473 1 98.88 84 ARG A CA 1
ATOM 605 C C . ARG A 1 84 ? 8.641 -16.875 -4.52 1 98.88 84 ARG A C 1
ATOM 607 O O . ARG A 1 84 ? 8.609 -15.781 -3.939 1 98.88 84 ARG A O 1
ATOM 614 N N . ALA A 1 85 ? 7.652 -17.328 -5.211 1 98.94 85 ALA A N 1
ATOM 615 C CA . ALA A 1 85 ? 6.398 -16.578 -5.277 1 98.94 85 ALA A CA 1
ATOM 616 C C . ALA A 1 85 ? 5.801 -16.391 -3.885 1 98.94 85 ALA A C 1
ATOM 618 O O . ALA A 1 85 ? 5.359 -15.297 -3.537 1 98.94 85 ALA A O 1
ATOM 619 N N . VAL A 1 86 ? 5.809 -17.422 -3.088 1 98.94 86 VAL A N 1
ATOM 620 C CA . VAL A 1 86 ? 5.266 -17.359 -1.735 1 98.94 86 VAL A CA 1
ATOM 621 C C . VAL A 1 86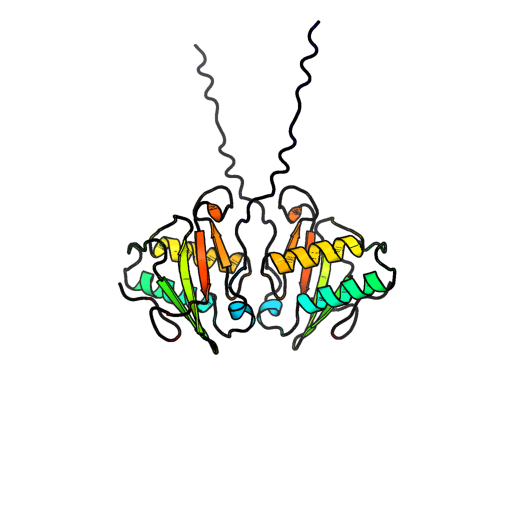 ? 6.012 -16.297 -0.928 1 98.94 86 VAL A C 1
ATOM 623 O O . VAL A 1 86 ? 5.395 -15.477 -0.25 1 98.94 86 VAL A O 1
ATOM 626 N N . GLU A 1 87 ? 7.309 -16.297 -0.999 1 98.88 87 GLU A N 1
ATOM 627 C CA . GLU A 1 87 ? 8.133 -15.312 -0.309 1 98.88 87 GLU A CA 1
ATOM 628 C C . GLU A 1 87 ? 7.77 -13.891 -0.733 1 98.88 87 GLU A C 1
ATOM 630 O O . GLU A 1 87 ? 7.625 -13.008 0.111 1 98.88 87 GLU A O 1
ATOM 635 N N . LEU A 1 88 ? 7.629 -13.727 -2.002 1 98.88 88 LEU A N 1
ATOM 636 C CA . LEU A 1 88 ? 7.418 -12.391 -2.539 1 98.88 88 LEU A CA 1
ATOM 637 C C . LEU A 1 88 ? 6 -11.906 -2.252 1 98.88 88 LEU A C 1
ATOM 639 O O . LEU A 1 88 ? 5.789 -10.727 -1.954 1 98.88 88 LEU A O 1
ATOM 643 N N . ILE A 1 89 ? 4.984 -12.781 -2.326 1 98.94 89 ILE A N 1
ATOM 644 C CA . ILE A 1 89 ? 3.625 -12.398 -1.957 1 98.94 89 ILE A CA 1
ATOM 645 C C . ILE A 1 89 ? 3.584 -12 -0.485 1 98.94 89 ILE A C 1
ATOM 647 O O . ILE A 1 89 ? 2.953 -11 -0.125 1 98.94 89 ILE A O 1
ATOM 651 N N . GLN A 1 90 ? 4.262 -12.766 0.361 1 98.81 90 GLN A N 1
ATOM 652 C CA . GLN A 1 90 ? 4.371 -12.383 1.766 1 98.81 90 GLN A CA 1
ATOM 653 C C . GLN A 1 90 ? 4.977 -10.992 1.911 1 98.81 90 GLN A C 1
ATOM 655 O O . GLN A 1 90 ? 4.551 -10.211 2.766 1 98.81 90 GLN A O 1
ATOM 660 N N . GLY A 1 91 ? 5.973 -10.703 1.103 1 98.12 91 GLY A N 1
ATOM 661 C CA . GLY A 1 91 ? 6.598 -9.391 1.136 1 98.12 91 GLY A CA 1
ATOM 662 C C . GLY A 1 91 ? 5.633 -8.266 0.815 1 98.12 91 GLY A C 1
ATOM 663 O O . GLY A 1 91 ? 5.699 -7.191 1.418 1 98.12 91 GLY A O 1
ATOM 664 N N . ILE A 1 92 ? 4.738 -8.461 -0.113 1 98.25 92 ILE A N 1
ATOM 665 C CA . ILE A 1 92 ? 3.736 -7.469 -0.471 1 98.25 92 ILE A CA 1
ATOM 666 C C . ILE A 1 92 ? 2.783 -7.25 0.701 1 98.25 92 ILE A C 1
ATOM 668 O O . ILE A 1 92 ? 2.439 -6.109 1.025 1 98.25 92 ILE A O 1
ATOM 672 N N . LEU A 1 93 ? 2.391 -8.344 1.331 1 97.75 93 LEU A N 1
ATOM 673 C CA . LEU A 1 93 ? 1.559 -8.234 2.525 1 97.75 93 LEU A CA 1
ATOM 674 C C . LEU A 1 93 ? 2.275 -7.457 3.621 1 97.75 93 LEU A C 1
ATOM 676 O O . LEU A 1 93 ? 1.686 -6.574 4.246 1 97.75 93 LEU A O 1
ATOM 680 N N . ASP A 1 94 ? 3.52 -7.73 3.842 1 96.06 94 ASP A N 1
ATOM 681 C CA . ASP A 1 94 ? 4.305 -7.074 4.883 1 96.06 94 ASP A CA 1
ATOM 682 C C . ASP A 1 94 ? 4.453 -5.582 4.602 1 96.06 94 ASP A C 1
ATOM 684 O O . ASP A 1 94 ? 4.664 -4.789 5.52 1 96.06 94 ASP A O 1
ATOM 688 N N . HIS A 1 95 ? 4.379 -5.184 3.367 1 96.56 95 HIS A N 1
ATOM 689 C CA . HIS A 1 95 ? 4.488 -3.795 2.936 1 96.56 95 HIS A CA 1
ATOM 690 C C . HIS A 1 95 ? 3.203 -3.025 3.219 1 96.56 95 HIS A C 1
ATOM 692 O O . HIS A 1 95 ? 3.15 -1.807 3.033 1 96.56 95 HIS A O 1
ATOM 698 N N . GLY A 1 96 ? 2.143 -3.824 3.58 1 95.56 96 GLY A N 1
ATOM 699 C CA . GLY A 1 96 ? 0.895 -3.211 4.004 1 95.56 96 GLY A CA 1
ATOM 700 C C . GLY A 1 96 ? -0.195 -3.283 2.953 1 95.56 96 GLY A C 1
ATOM 701 O O . GLY A 1 96 ? -1.263 -2.689 3.115 1 95.56 96 GLY A O 1
ATOM 702 N N . CYS A 1 97 ? 0.044 -3.973 1.934 1 96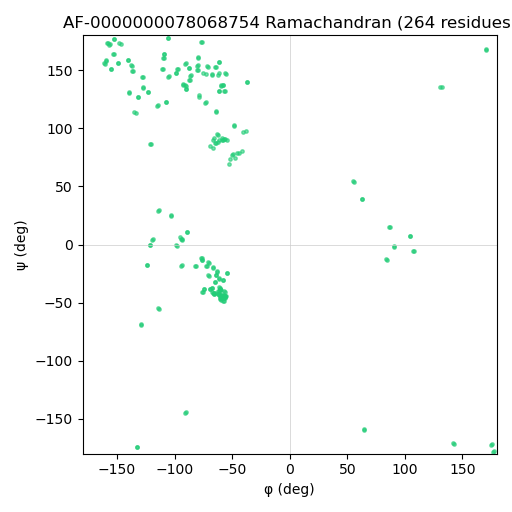.25 97 CYS A N 1
ATOM 703 C CA . CYS A 1 97 ? -0.97 -4.117 0.895 1 96.25 97 CYS A CA 1
ATOM 704 C C . CYS A 1 97 ? -2.002 -5.168 1.28 1 96.25 97 CYS A C 1
ATOM 706 O O . CYS A 1 97 ? -1.659 -6.188 1.888 1 96.25 97 CYS A O 1
ATOM 708 N N . THR A 1 98 ? -3.244 -4.934 0.757 1 93.44 98 THR A N 1
ATOM 709 C CA . THR A 1 98 ? -4.273 -5.883 1.169 1 93.44 98 THR A CA 1
ATOM 710 C C . THR A 1 98 ? -4.93 -6.527 -0.047 1 93.44 98 THR A C 1
ATOM 712 O O . THR A 1 98 ? -5.621 -7.543 0.08 1 93.44 98 THR A O 1
ATOM 715 N N . GLN A 1 99 ? -4.762 -5.91 -1.209 1 93.75 99 GLN A N 1
ATOM 716 C CA . GLN A 1 99 ? -5.359 -6.48 -2.41 1 93.75 99 GLN A CA 1
ATOM 717 C C . GLN A 1 99 ? -4.336 -6.602 -3.533 1 93.75 99 GLN A C 1
ATOM 719 O O . GLN A 1 99 ? -3.848 -7.695 -3.822 1 93.75 99 GLN A O 1
ATOM 724 N N . CYS A 1 100 ? -3.893 -5.52 -4.062 1 97.5 100 CYS A N 1
ATOM 725 C CA . CYS A 1 100 ? -2.934 -5.531 -5.16 1 97.5 100 CYS A CA 1
ATOM 726 C C . CYS A 1 100 ? -1.569 -5.031 -4.699 1 97.5 100 CYS A C 1
ATOM 728 O O . CYS A 1 100 ? -1.461 -4.387 -3.654 1 97.5 100 CYS A O 1
ATOM 730 N N . GLY A 1 101 ? -0.562 -5.367 -5.461 1 98.56 101 GLY A N 1
ATOM 731 C CA . GLY A 1 101 ? 0.779 -4.859 -5.227 1 98.56 101 GLY A CA 1
ATOM 732 C C . GLY A 1 101 ? 1.835 -5.547 -6.07 1 98.56 101 GLY A C 1
ATOM 733 O O . GLY A 1 101 ? 1.547 -6.531 -6.75 1 98.56 101 GLY A O 1
ATOM 734 N N . SER A 1 102 ? 2.996 -4.918 -6.062 1 98.88 102 SER A N 1
ATOM 735 C CA . SER A 1 102 ? 4.145 -5.457 -6.785 1 98.88 102 SER A CA 1
ATOM 736 C C . SER A 1 102 ? 5.414 -5.371 -5.945 1 98.88 102 SER A C 1
ATOM 738 O O . SER A 1 102 ? 5.582 -4.438 -5.156 1 98.88 102 SER A O 1
ATOM 740 N N . ILE A 1 103 ? 6.289 -6.316 -6.168 1 98.5 103 ILE A N 1
ATOM 741 C CA . ILE A 1 103 ? 7.57 -6.352 -5.477 1 98.5 103 ILE A CA 1
ATOM 742 C C . ILE A 1 103 ? 8.672 -6.77 -6.453 1 98.5 103 ILE A C 1
ATOM 744 O O . ILE A 1 103 ? 8.516 -7.738 -7.195 1 98.5 103 ILE A O 1
ATOM 748 N N . PRO A 1 104 ? 9.805 -5.961 -6.457 1 97.94 104 PRO A N 1
ATOM 749 C CA . PRO A 1 104 ? 10.898 -6.336 -7.355 1 97.94 104 PRO A CA 1
ATOM 750 C C . PRO A 1 104 ? 11.484 -7.711 -7.039 1 97.94 104 PRO A C 1
ATOM 752 O O . PRO A 1 104 ? 11.578 -8.086 -5.867 1 97.94 104 PRO A O 1
ATOM 755 N N . THR A 1 105 ? 11.922 -8.359 -8.086 1 98.19 105 THR A N 1
ATOM 756 C CA . THR A 1 105 ? 12.555 -9.664 -7.902 1 98.19 105 THR A CA 1
ATOM 757 C C . THR A 1 105 ? 14.07 -9.516 -7.809 1 98.19 105 THR A C 1
ATOM 759 O O . THR A 1 105 ? 14.766 -10.445 -7.391 1 98.19 105 THR A O 1
ATOM 762 N N . GLU A 1 106 ? 14.555 -8.383 -8.273 1 95.62 106 GLU A N 1
ATOM 763 C CA . GLU A 1 106 ? 15.992 -8.133 -8.289 1 95.62 106 GLU A CA 1
ATOM 764 C C . GLU A 1 106 ? 16.391 -7.09 -7.254 1 95.62 106 GLU A C 1
ATOM 766 O O . GLU A 1 106 ? 15.539 -6.352 -6.754 1 95.62 106 GLU A O 1
ATOM 771 N N . GLU A 1 107 ? 17.656 -7.078 -7.016 1 90.69 107 GLU A N 1
ATOM 772 C CA . GLU A 1 107 ? 18.156 -6.055 -6.109 1 90.69 107 GLU A CA 1
ATOM 773 C C . GLU A 1 107 ? 17.969 -4.656 -6.688 1 90.69 107 GLU A C 1
ATOM 775 O O . GLU A 1 107 ? 17.938 -4.484 -7.91 1 90.69 107 GLU A O 1
ATOM 780 N N . GLY A 1 108 ? 17.828 -3.584 -5.766 1 87.19 108 GLY A N 1
ATOM 781 C CA . GLY A 1 108 ? 17.75 -2.205 -6.219 1 87.19 108 GLY A CA 1
ATOM 782 C C . GLY A 1 108 ? 16.359 -1.607 -6.082 1 87.19 108 GLY A C 1
ATOM 783 O O . GLY A 1 108 ? 16.172 -0.417 -6.332 1 87.19 108 GLY A O 1
ATOM 784 N N . ASN A 1 109 ? 15.398 -2.342 -5.703 1 90.12 109 ASN A N 1
ATOM 785 C CA . ASN A 1 109 ? 14.031 -1.892 -5.438 1 90.12 109 ASN A CA 1
ATOM 786 C C . ASN A 1 109 ? 13.438 -1.168 -6.645 1 90.12 109 ASN A C 1
ATOM 788 O O . ASN A 1 109 ? 12.938 -0.048 -6.516 1 90.12 109 ASN A O 1
ATOM 792 N N . ASN A 1 110 ? 13.453 -1.792 -7.734 1 94.06 110 ASN A N 1
ATOM 793 C CA . ASN A 1 110 ? 12.93 -1.292 -9 1 94.06 110 ASN A CA 1
ATOM 794 C C . ASN A 1 110 ? 12.102 -2.348 -9.727 1 94.06 110 ASN A C 1
ATOM 796 O O . ASN A 1 110 ? 12.641 -3.328 -10.234 1 94.06 110 ASN A O 1
ATOM 800 N N . VAL A 1 111 ? 10.82 -2.09 -9.852 1 97 111 VAL A N 1
ATOM 801 C CA . VAL A 1 111 ? 9.914 -3.104 -10.375 1 97 111 VAL A CA 1
ATOM 802 C C . VAL A 1 111 ? 10.062 -3.215 -11.883 1 97 111 VAL A C 1
ATOM 804 O O . VAL A 1 111 ? 9.648 -4.207 -12.492 1 97 111 VAL A O 1
ATOM 807 N N . ASP A 1 112 ? 10.711 -2.297 -12.5 1 96.75 112 ASP A N 1
ATOM 808 C CA . ASP A 1 112 ? 10.883 -2.34 -13.953 1 96.75 112 ASP A CA 1
ATOM 809 C C . ASP A 1 112 ? 11.875 -3.424 -14.359 1 96.75 112 ASP A C 1
ATOM 811 O O . ASP A 1 112 ? 11.938 -3.812 -15.531 1 96.75 112 ASP A O 1
ATOM 815 N N . ASN A 1 113 ? 12.641 -3.844 -13.414 1 96.75 113 ASN A N 1
ATOM 816 C CA . ASN A 1 113 ? 13.672 -4.836 -13.719 1 96.75 113 ASN A CA 1
ATOM 817 C C . ASN A 1 113 ? 13.188 -6.25 -13.422 1 96.75 113 ASN A C 1
ATOM 819 O O . ASN A 1 113 ? 13.961 -7.203 -13.484 1 96.75 113 ASN A O 1
ATOM 823 N N . GLY A 1 114 ? 12.023 -6.379 -13.109 1 98.44 114 GLY A N 1
ATOM 824 C CA . GLY A 1 114 ? 11.438 -7.656 -12.727 1 98.44 114 GLY A CA 1
ATOM 825 C C . GLY A 1 114 ? 10.648 -7.586 -11.438 1 98.44 114 GLY A C 1
ATOM 826 O O . GLY A 1 114 ? 11.094 -6.988 -10.453 1 98.44 114 GLY A O 1
ATOM 827 N N . GLN A 1 115 ? 9.461 -8.227 -11.492 1 98.81 115 GLN A N 1
ATOM 828 C CA . GLN A 1 115 ? 8.609 -8.148 -10.305 1 98.81 115 GLN A CA 1
ATOM 829 C C . GLN A 1 115 ? 7.652 -9.336 -10.242 1 98.81 115 GLN A C 1
ATOM 831 O O . GLN A 1 115 ? 7.348 -9.953 -11.258 1 98.81 115 GLN A O 1
ATOM 836 N N . LEU A 1 116 ? 7.285 -9.695 -8.977 1 98.94 116 LEU A N 1
ATOM 837 C CA . LEU A 1 116 ? 6.027 -10.391 -8.758 1 98.94 116 LEU A CA 1
ATOM 838 C C . LEU A 1 116 ? 4.895 -9.398 -8.492 1 98.94 116 LEU A C 1
ATOM 840 O O . LEU A 1 116 ? 5.07 -8.438 -7.75 1 98.94 116 LEU A O 1
ATOM 844 N N . THR A 1 117 ? 3.791 -9.688 -9.117 1 98.88 117 THR A N 1
ATOM 845 C CA . THR A 1 117 ? 2.621 -8.812 -9.039 1 98.88 117 THR A CA 1
ATOM 846 C C . THR A 1 117 ? 1.386 -9.609 -8.625 1 98.88 117 THR A C 1
ATOM 848 O O . THR A 1 117 ? 1.185 -10.734 -9.078 1 98.88 117 THR A O 1
ATOM 851 N N . VAL A 1 118 ? 0.614 -9.047 -7.695 1 98.88 118 VAL A N 1
ATOM 852 C CA . VAL A 1 118 ? -0.769 -9.469 -7.496 1 98.88 118 VAL A CA 1
ATOM 853 C C . VAL A 1 118 ? -1.716 -8.391 -8.016 1 98.88 118 VAL A C 1
ATOM 855 O O . VAL A 1 118 ? -1.642 -7.23 -7.59 1 98.88 118 VAL A O 1
ATOM 858 N N . ASN A 1 119 ? -2.598 -8.734 -8.961 1 98.56 119 ASN A N 1
ATOM 859 C CA . ASN A 1 119 ? -3.473 -7.758 -9.594 1 98.56 119 ASN A CA 1
ATOM 860 C C . ASN A 1 119 ? -4.766 -8.398 -10.094 1 98.56 119 ASN A C 1
ATOM 862 O O . ASN A 1 119 ? -4.871 -9.625 -10.156 1 98.56 119 ASN A O 1
ATOM 866 N N . TYR A 1 120 ? -5.711 -7.5 -10.352 1 98.06 120 TYR A N 1
ATOM 867 C CA . TYR A 1 120 ? -6.949 -7.938 -10.984 1 98.06 120 TYR A CA 1
ATOM 868 C C . TYR A 1 120 ? -6.676 -8.57 -12.344 1 98.06 120 TYR A C 1
ATOM 870 O O . TYR A 1 120 ? -5.855 -8.07 -13.117 1 98.06 120 TYR A O 1
ATOM 878 N N . VAL A 1 121 ? -7.34 -9.648 -12.594 1 97.19 121 VAL A N 1
ATOM 879 C CA . VAL A 1 121 ? -7.215 -10.297 -13.898 1 97.19 121 VAL A CA 1
ATOM 880 C C . VAL A 1 121 ? -8.602 -10.531 -14.492 1 97.19 121 VAL A C 1
ATOM 882 O O . VAL A 1 121 ? -9.539 -10.867 -13.766 1 97.19 121 VAL A O 1
ATOM 885 N N . GLU A 1 122 ? -8.695 -10.406 -15.766 1 92.06 122 GLU A N 1
ATOM 886 C CA . GLU A 1 122 ? -9.969 -10.594 -16.469 1 92.06 122 GLU A CA 1
ATOM 887 C C . GLU A 1 122 ? -10.312 -12.07 -16.594 1 92.06 122 GLU A C 1
ATOM 889 O O . GLU A 1 122 ? -11.469 -12.461 -16.469 1 92.06 122 GLU A O 1
ATOM 894 N N . ASN A 1 123 ? -9.328 -12.891 -16.891 1 95.81 123 ASN A N 1
ATOM 895 C CA . ASN A 1 123 ? -9.484 -14.328 -17.094 1 95.81 123 ASN A CA 1
ATOM 896 C C . ASN A 1 123 ? -8.633 -15.133 -16.109 1 95.81 123 ASN A C 1
ATOM 898 O O . ASN A 1 123 ? -7.566 -15.625 -16.469 1 95.81 123 ASN A O 1
ATOM 902 N N . PRO A 1 124 ? -9.188 -15.375 -14.961 1 97.88 124 PRO A N 1
ATOM 903 C CA . PRO A 1 124 ? -8.414 -16.141 -13.977 1 97.88 124 PRO A CA 1
ATOM 904 C C . PRO A 1 124 ? -8.273 -17.609 -14.359 1 97.88 124 PRO A C 1
ATOM 906 O O . PRO A 1 124 ? -9.141 -18.172 -15.039 1 97.88 124 PRO A O 1
ATOM 909 N N . CYS A 1 125 ? -7.25 -18.141 -13.891 1 97.81 125 CYS A N 1
ATOM 910 C CA . CYS A 1 125 ? -6.957 -19.531 -14.234 1 97.81 125 CYS A CA 1
ATOM 911 C C . CYS A 1 125 ? -7.938 -20.484 -13.555 1 97.81 125 CYS A C 1
ATOM 913 O O . CYS A 1 125 ? -8 -21.672 -13.898 1 97.81 125 CYS A O 1
ATOM 915 N N . CYS A 1 126 ? -8.68 -20 -12.555 1 95.06 126 CYS A N 1
ATOM 916 C CA . CYS A 1 126 ? -9.641 -20.781 -11.781 1 95.06 126 CYS A CA 1
ATOM 917 C C . CYS A 1 126 ? -10.664 -19.875 -11.117 1 95.06 126 CYS A C 1
ATOM 919 O O . CYS A 1 126 ? -10.539 -18.656 -11.148 1 95.06 126 CYS A O 1
ATOM 921 N N . ASP A 1 127 ? -11.656 -20.547 -10.508 1 93.88 127 ASP A N 1
ATOM 922 C CA . ASP A 1 127 ? -12.711 -19.781 -9.836 1 93.88 127 ASP A CA 1
ATOM 923 C C . ASP A 1 127 ? -12.453 -19.703 -8.336 1 93.88 127 ASP A C 1
ATOM 925 O O . ASP A 1 127 ? -12 -20.672 -7.723 1 93.88 127 ASP A O 1
ATOM 929 N N . GLY A 1 128 ? -12.898 -18.516 -7.711 1 97 128 GLY A N 1
ATOM 930 C CA . GLY A 1 128 ? -12.766 -18.359 -6.273 1 97 128 GLY A CA 1
ATOM 931 C C . GLY A 1 128 ? -11.32 -18.328 -5.809 1 97 128 GLY A C 1
ATOM 932 O O . GLY A 1 128 ? -10.445 -17.844 -6.523 1 97 128 GLY A O 1
ATOM 933 N N . ASP A 1 129 ? -11.148 -18.609 -4.586 1 98.38 129 ASP A N 1
ATOM 934 C CA . ASP A 1 129 ? -9.789 -18.797 -4.074 1 98.38 129 ASP A CA 1
ATOM 935 C C . ASP A 1 129 ? -9.188 -20.109 -4.555 1 98.38 129 ASP A C 1
ATOM 937 O O . ASP A 1 129 ? -9.742 -21.188 -4.297 1 98.38 129 ASP A O 1
ATOM 941 N N . CYS A 1 130 ? -8.016 -19.984 -5.25 1 97.94 130 CYS A N 1
ATOM 942 C CA . CYS A 1 130 ? -7.496 -21.188 -5.867 1 97.94 130 CYS A CA 1
ATOM 943 C C . CYS A 1 130 ? -6.016 -21.031 -6.203 1 97.94 130 CYS A C 1
ATOM 945 O O . CYS A 1 130 ? -5.488 -19.922 -6.203 1 97.94 130 CYS A O 1
ATOM 947 N N . TYR A 1 131 ? -5.328 -22.141 -6.309 1 98.25 131 TYR A N 1
ATOM 948 C CA . TYR A 1 131 ? -4.059 -22.172 -7.023 1 98.25 131 TYR A CA 1
ATOM 949 C C . TYR A 1 131 ? -4.25 -22.688 -8.445 1 98.25 131 TYR A C 1
ATOM 951 O O . TYR A 1 131 ? -5.16 -23.469 -8.711 1 98.25 131 TYR A O 1
ATOM 959 N N . CYS A 1 132 ? -3.381 -22.219 -9.305 1 98.25 132 CYS A N 1
ATOM 960 C CA . CYS A 1 132 ? -3.557 -22.516 -10.719 1 98.25 132 CYS A CA 1
ATOM 961 C C . CYS A 1 132 ? -3.053 -23.922 -11.047 1 98.25 132 CYS A C 1
ATOM 963 O O . CYS A 1 132 ? -2.139 -24.422 -10.398 1 98.25 132 CYS A O 1
ATOM 965 N N . PRO A 1 133 ? -3.604 -24.516 -12.109 1 95.25 133 PRO A N 1
ATOM 966 C CA . PRO A 1 133 ? -3.152 -25.844 -12.516 1 95.25 133 PRO A CA 1
ATOM 967 C C . PRO A 1 133 ? -1.721 -25.859 -13.047 1 95.25 133 PRO A C 1
ATOM 969 O O . PRO A 1 133 ? -1.282 -24.875 -13.656 1 95.25 133 PRO A O 1
ATOM 972 N N . ILE A 1 134 ? -1.022 -26.984 -12.773 1 94.62 134 ILE A N 1
ATOM 973 C CA . ILE A 1 134 ? 0.348 -27.188 -13.227 1 94.62 134 ILE A CA 1
ATOM 974 C C . ILE A 1 134 ? 0.369 -28.188 -14.375 1 94.62 134 ILE A C 1
ATOM 976 O O . ILE A 1 134 ? -0.457 -29.109 -14.422 1 94.62 134 ILE A O 1
ATOM 980 N N . MET B 1 1 ? 56.312 -8.93 1.521 1 36.59 1 MET B N 1
ATOM 981 C CA . MET B 1 1 ? 55.188 -8.398 0.777 1 36.59 1 MET B CA 1
ATOM 982 C C . MET B 1 1 ? 53.906 -8.5 1.602 1 36.59 1 MET B C 1
ATOM 984 O O . MET B 1 1 ? 53.5 -9.594 2.018 1 36.59 1 MET B O 1
ATOM 988 N N . TYR B 1 2 ? 53.438 -7.48 2.492 1 53.03 2 TYR B N 1
ATOM 989 C CA . TYR B 1 2 ? 52.25 -7.395 3.342 1 53.03 2 TYR B CA 1
ATOM 990 C C . TYR B 1 2 ? 50.969 -7.363 2.502 1 53.03 2 TYR B C 1
ATOM 992 O O . TYR B 1 2 ? 50.844 -6.527 1.604 1 53.03 2 TYR B O 1
ATOM 1000 N N . THR B 1 3 ? 50.375 -8.539 2.133 1 48.06 3 THR B N 1
ATOM 1001 C CA . THR B 1 3 ? 49.094 -8.648 1.473 1 48.06 3 THR B CA 1
ATOM 1002 C C . THR B 1 3 ? 48 -7.957 2.293 1 48.06 3 THR B C 1
ATOM 1004 O O . THR B 1 3 ? 47.75 -8.32 3.447 1 48.06 3 THR B O 1
ATOM 1007 N N . LEU B 1 4 ? 47.75 -6.68 2.057 1 47.34 4 LEU B N 1
ATOM 1008 C CA . LEU B 1 4 ? 46.625 -5.973 2.615 1 47.34 4 LEU B CA 1
ATOM 1009 C C . LEU B 1 4 ? 45.312 -6.645 2.205 1 47.34 4 LEU B C 1
ATOM 1011 O O . LEU B 1 4 ? 44.969 -6.684 1.02 1 47.34 4 LEU B O 1
ATOM 1015 N N . LEU B 1 5 ? 44.781 -7.594 3.023 1 47.62 5 LEU B N 1
ATOM 1016 C CA . LEU B 1 5 ? 43.438 -8.172 2.826 1 47.62 5 LEU B CA 1
ATOM 1017 C C . LEU B 1 5 ? 42.375 -7.117 3.029 1 47.62 5 LEU B C 1
ATOM 1019 O O . LEU B 1 5 ? 42.219 -6.57 4.125 1 47.62 5 LEU B O 1
ATOM 1023 N N . THR B 1 6 ? 41.969 -6.434 1.98 1 50.81 6 THR B N 1
ATOM 1024 C CA . THR B 1 6 ? 40.844 -5.5 2.049 1 50.81 6 THR B CA 1
ATOM 1025 C C . THR B 1 6 ? 39.531 -6.23 2.402 1 50.81 6 THR B C 1
ATOM 1027 O O . THR B 1 6 ? 39.125 -7.164 1.705 1 50.81 6 THR B O 1
ATOM 1030 N N . LEU B 1 7 ? 39.156 -6.258 3.693 1 47.75 7 LEU B N 1
ATOM 1031 C CA . LEU B 1 7 ? 37.844 -6.742 4.129 1 47.75 7 LEU B CA 1
ATOM 1032 C C . LEU B 1 7 ? 36.719 -5.883 3.545 1 47.75 7 LEU B C 1
ATOM 1034 O O . LEU B 1 7 ? 36.562 -4.719 3.918 1 47.75 7 LEU B O 1
ATOM 1038 N N . THR B 1 8 ? 36.219 -6.188 2.371 1 47.31 8 THR B N 1
ATOM 1039 C CA . THR B 1 8 ? 35.031 -5.527 1.831 1 47.31 8 THR B CA 1
ATOM 1040 C C . THR B 1 8 ? 33.781 -5.926 2.613 1 47.31 8 THR B C 1
ATOM 1042 O O . THR B 1 8 ? 33.438 -7.105 2.668 1 47.31 8 THR B O 1
ATOM 1045 N N . THR B 1 9 ? 33.469 -5.316 3.689 1 42.53 9 THR B N 1
ATOM 1046 C CA . THR B 1 9 ? 32.188 -5.531 4.348 1 42.53 9 THR B CA 1
ATOM 1047 C C . THR B 1 9 ? 31.031 -5.203 3.402 1 42.53 9 THR B C 1
ATOM 1049 O O . THR B 1 9 ? 30.922 -4.082 2.9 1 42.53 9 THR B O 1
ATOM 1052 N N . LEU B 1 10 ? 30.547 -6.141 2.658 1 45.62 10 LEU B N 1
ATOM 1053 C CA . LEU B 1 10 ? 29.266 -5.992 1.968 1 45.62 10 LEU B CA 1
ATOM 1054 C C . LEU B 1 10 ? 28.188 -5.516 2.928 1 45.62 10 LEU B C 1
ATOM 1056 O O . LEU B 1 10 ? 27.766 -6.262 3.82 1 45.62 10 LEU B O 1
ATOM 1060 N N . LEU B 1 11 ? 28.062 -4.305 3.34 1 37.22 11 LEU B N 1
ATOM 1061 C CA . LEU B 1 11 ? 26.875 -3.779 4.02 1 37.22 11 LEU B CA 1
ATOM 1062 C C . LEU B 1 11 ? 25.609 -4.137 3.258 1 37.22 11 LEU B C 1
ATOM 1064 O O . LEU B 1 11 ? 25.422 -3.715 2.113 1 37.22 11 LEU B O 1
ATOM 1068 N N . SER B 1 12 ? 25.203 -5.387 3.43 1 38.38 12 SER B N 1
ATOM 1069 C CA . SER B 1 12 ? 23.844 -5.609 2.955 1 38.38 12 SER B CA 1
ATOM 1070 C C . SER B 1 12 ? 22.906 -4.496 3.42 1 38.38 12 SER B C 1
ATOM 1072 O O . SER B 1 12 ? 22.672 -4.332 4.617 1 38.38 12 SER B O 1
ATOM 1074 N N . ALA B 1 13 ? 22.922 -3.342 2.781 1 44.5 13 ALA B N 1
ATOM 1075 C CA . ALA B 1 13 ? 22.047 -2.211 3.08 1 44.5 13 ALA B CA 1
ATOM 1076 C C . ALA B 1 13 ? 20.594 -2.658 3.215 1 44.5 13 ALA B C 1
ATOM 1078 O O . ALA B 1 13 ? 20 -3.137 2.252 1 44.5 13 ALA B O 1
ATOM 1079 N N . ALA B 1 14 ? 20.391 -3.346 4.457 1 49.09 14 ALA B N 1
ATOM 1080 C CA . ALA B 1 14 ? 18.953 -3.521 4.664 1 49.09 14 ALA B CA 1
ATOM 1081 C C . ALA B 1 14 ? 18.188 -2.297 4.191 1 49.09 14 ALA B C 1
ATOM 1083 O O . ALA B 1 14 ? 18.453 -1.178 4.637 1 49.09 14 ALA B O 1
ATOM 1084 N N . SER B 1 15 ? 17.672 -2.461 2.92 1 61.25 15 SER B N 1
ATOM 1085 C CA . SER B 1 15 ? 17 -1.295 2.346 1 61.25 15 SER B CA 1
ATOM 1086 C C . SER B 1 15 ? 16 -0.696 3.32 1 61.25 15 SER B C 1
ATOM 1088 O O . SER B 1 15 ? 15.156 -1.41 3.863 1 61.25 15 SER B O 1
ATOM 1090 N N . ALA B 1 16 ? 16.297 0.337 3.967 1 77.62 16 ALA B N 1
ATOM 1091 C CA . ALA B 1 16 ? 15.438 1.107 4.859 1 77.62 16 ALA B CA 1
ATOM 1092 C C . ALA B 1 16 ? 14.008 1.171 4.328 1 77.62 16 ALA B C 1
ATOM 1094 O O . ALA B 1 16 ? 13.789 1.159 3.113 1 77.62 16 ALA B O 1
ATOM 1095 N N . LEU B 1 17 ? 13.016 1.045 5.336 1 88.38 17 LEU B N 1
ATOM 1096 C CA . LEU B 1 17 ? 11.625 1.124 4.926 1 88.38 17 LEU B CA 1
ATOM 1097 C C . LEU B 1 17 ? 11.297 2.502 4.355 1 88.38 17 LEU B C 1
ATOM 1099 O O . LEU B 1 17 ? 11.484 3.516 5.031 1 88.38 17 LEU B O 1
ATOM 1103 N N . GLY B 1 18 ? 10.969 2.572 3.061 1 93.94 18 GLY B N 1
ATOM 1104 C CA . GLY B 1 18 ? 10.547 3.799 2.402 1 93.94 18 GLY B CA 1
ATOM 1105 C C . GLY B 1 18 ? 9.047 4.008 2.439 1 93.94 18 GLY B C 1
ATOM 1106 O O . GLY B 1 18 ? 8.398 3.727 3.451 1 93.94 18 GLY B O 1
ATOM 1107 N N . ILE B 1 19 ? 8.516 4.566 1.407 1 96.44 19 ILE B N 1
ATOM 1108 C CA . ILE B 1 19 ? 7.074 4.734 1.306 1 96.44 19 ILE B CA 1
ATOM 1109 C C . ILE B 1 19 ? 6.387 3.371 1.408 1 96.44 19 ILE B C 1
ATOM 1111 O O . ILE B 1 19 ? 6.863 2.387 0.841 1 96.44 19 ILE B O 1
ATOM 1115 N N . ASN B 1 20 ? 5.305 3.314 2.15 1 97.44 20 ASN B N 1
ATOM 1116 C CA . ASN B 1 20 ? 4.633 2.041 2.395 1 97.44 20 ASN B CA 1
ATOM 1117 C C . ASN B 1 20 ? 3.164 2.238 2.754 1 97.44 20 ASN B C 1
ATOM 1119 O O . ASN B 1 20 ? 2.727 3.365 2.996 1 97.44 20 ASN B O 1
ATOM 1123 N N . CYS B 1 21 ? 2.41 1.161 2.846 1 97.69 21 CY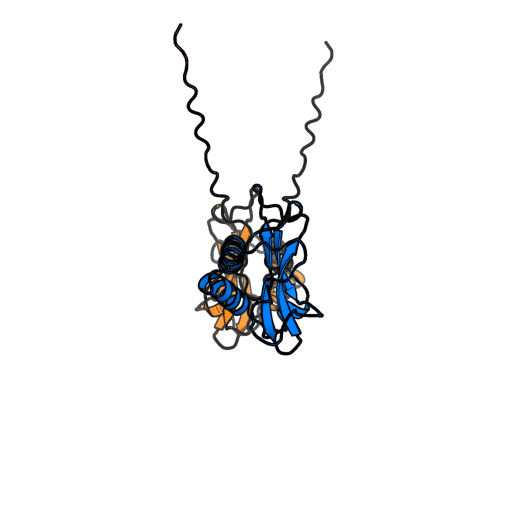S B N 1
ATOM 1124 C CA . CYS B 1 21 ? 0.993 1.22 3.186 1 97.69 21 CYS B CA 1
ATOM 1125 C C . CYS B 1 21 ? 0.728 0.555 4.531 1 97.69 21 CYS B C 1
ATOM 1127 O O . CYS B 1 21 ? -0.354 0.009 4.758 1 97.69 21 CYS B O 1
ATOM 1129 N N . ARG B 1 22 ? 1.699 0.578 5.406 1 96.62 22 ARG B N 1
ATOM 1130 C CA . ARG B 1 22 ? 1.542 -0.036 6.723 1 96.62 22 ARG B CA 1
ATOM 1131 C C . ARG B 1 22 ? 0.755 0.873 7.66 1 96.62 22 ARG B C 1
ATOM 1133 O O . ARG B 1 22 ? 0.673 2.082 7.438 1 96.62 22 ARG B O 1
ATOM 1140 N N . GLY B 1 23 ? 0.239 0.272 8.672 1 96.62 23 GLY B N 1
ATOM 1141 C CA . GLY B 1 23 ? -0.461 0.927 9.766 1 96.62 23 GLY B CA 1
ATOM 1142 C C . GLY B 1 23 ? -1.054 -0.049 10.766 1 96.62 23 GLY B C 1
ATOM 1143 O O . GLY B 1 23 ? -0.758 -1.245 10.727 1 96.62 23 GLY B O 1
ATOM 1144 N N . SER B 1 24 ? -1.81 0.569 11.617 1 95.94 24 SER B N 1
ATOM 1145 C CA . SER B 1 24 ? -2.523 -0.263 12.586 1 95.94 24 SER B CA 1
ATOM 1146 C C . SER B 1 24 ? -3.375 -1.316 11.883 1 95.94 24 SER B C 1
ATOM 1148 O O . SER B 1 24 ? -3.875 -1.083 10.781 1 95.94 24 SER B O 1
ATOM 1150 N N . GLY B 1 25 ? -3.549 -2.492 12.477 1 91.5 25 GLY B N 1
ATOM 1151 C CA . GLY B 1 25 ? -4.445 -3.514 11.961 1 91.5 25 GLY B CA 1
ATOM 1152 C C . GLY B 1 25 ? -5.859 -3.012 11.75 1 91.5 25 GLY B C 1
ATOM 1153 O O . GLY B 1 25 ? -6.586 -3.529 10.898 1 91.5 25 GLY B O 1
ATOM 1154 N N . TRP B 1 26 ? -6.23 -1.982 12.461 1 91.12 26 TRP B N 1
ATOM 1155 C CA . TRP B 1 26 ? -7.562 -1.396 12.359 1 91.12 26 TRP B CA 1
ATOM 1156 C C . TRP B 1 26 ? -7.77 -0.759 10.984 1 91.12 26 TRP B C 1
ATOM 1158 O O . TRP B 1 26 ? -8.906 -0.578 10.539 1 91.12 26 TRP B O 1
ATOM 1168 N N . CYS B 1 27 ? -6.758 -0.452 10.266 1 91.94 27 CYS B N 1
ATOM 1169 C CA . CYS B 1 27 ? -6.871 0.144 8.945 1 91.94 27 CYS B CA 1
ATOM 1170 C C . CYS B 1 27 ? -7.398 -0.867 7.934 1 91.94 27 CYS B C 1
ATOM 1172 O O . CYS B 1 27 ? -8.055 -0.492 6.957 1 91.94 27 CYS B O 1
ATOM 1174 N N . ASN B 1 28 ? -7.199 -2.084 8.156 1 82.5 28 ASN B N 1
ATOM 1175 C CA . ASN B 1 28 ? -7.555 -3.127 7.199 1 82.5 28 ASN B CA 1
ATOM 1176 C C . ASN B 1 28 ? -9.031 -3.494 7.289 1 82.5 28 ASN B C 1
ATOM 1178 O O . ASN B 1 28 ? -9.586 -4.078 6.359 1 82.5 28 ASN B O 1
ATOM 1182 N N . ILE B 1 29 ? -9.633 -3.143 8.375 1 81.56 29 ILE B N 1
ATOM 1183 C CA . ILE B 1 29 ? -11.008 -3.586 8.555 1 81.56 29 ILE B CA 1
ATOM 1184 C C . ILE B 1 29 ? -11.922 -2.375 8.734 1 81.56 29 ILE B C 1
ATOM 1186 O O . ILE B 1 29 ? -13.125 -2.523 8.961 1 81.56 29 ILE B O 1
ATOM 1190 N N . ASN B 1 30 ? -11.391 -1.205 8.719 1 86.56 30 ASN B N 1
ATOM 1191 C CA . ASN B 1 30 ? -12.109 0.052 8.898 1 86.56 30 ASN B CA 1
ATOM 1192 C C . ASN B 1 30 ? -12.641 0.588 7.574 1 86.56 30 ASN B C 1
ATOM 1194 O O . ASN B 1 30 ? -12.109 0.272 6.512 1 86.56 30 ASN B O 1
ATOM 1198 N N . SER B 1 31 ? -13.773 1.374 7.637 1 90.5 31 SER B N 1
ATOM 1199 C CA . SER B 1 31 ? -14.344 1.958 6.426 1 90.5 31 SER B CA 1
ATOM 1200 C C . SER B 1 31 ? -13.812 3.369 6.191 1 90.5 31 SER B C 1
ATOM 1202 O O . SER B 1 31 ? -14.258 4.062 5.273 1 90.5 31 SER B O 1
ATOM 1204 N N . ALA B 1 32 ? -12.898 3.84 7.008 1 95 32 ALA B N 1
ATOM 1205 C CA . ALA B 1 32 ? -12.258 5.133 6.793 1 95 32 ALA B CA 1
ATOM 1206 C C . ALA B 1 32 ? -11.5 5.156 5.469 1 95 32 ALA B C 1
ATOM 1208 O O . ALA B 1 32 ? -11.125 4.105 4.938 1 95 32 ALA B O 1
ATOM 1209 N N . SER B 1 33 ? -11.312 6.43 4.984 1 95.88 33 SER B N 1
ATOM 1210 C CA . SER B 1 33 ? -10.766 6.562 3.641 1 95.88 33 SER B CA 1
ATOM 1211 C C . SER B 1 33 ? -9.617 7.559 3.607 1 95.88 33 SER B C 1
ATOM 1213 O O . SER B 1 33 ? -9.781 8.719 3.996 1 95.88 33 SER B O 1
ATOM 1215 N N . LEU B 1 34 ? -8.484 7.074 3.049 1 97.69 34 LEU B N 1
ATOM 1216 C CA . LEU B 1 34 ? -7.332 7.945 2.854 1 97.69 34 LEU B CA 1
ATOM 1217 C C . LEU B 1 34 ? -7.676 9.102 1.923 1 97.69 34 LEU B C 1
ATOM 1219 O O . LEU B 1 34 ? -7.207 10.227 2.121 1 97.69 34 LEU B O 1
ATOM 1223 N N . ASN B 1 35 ? -8.469 8.828 0.949 1 97.94 35 ASN B N 1
ATOM 1224 C CA . ASN B 1 35 ? -8.906 9.883 0.039 1 97.94 35 ASN B CA 1
ATOM 1225 C C . ASN B 1 35 ? -9.672 10.977 0.776 1 97.94 35 ASN B C 1
ATOM 1227 O O . ASN B 1 35 ? -9.547 12.156 0.448 1 97.94 35 ASN B O 1
ATOM 1231 N N . ASN B 1 36 ? -10.445 10.547 1.696 1 98.69 36 ASN B N 1
ATOM 1232 C CA . ASN B 1 36 ? -11.18 11.539 2.475 1 98.69 36 ASN B CA 1
ATOM 1233 C C . ASN B 1 36 ? -10.25 12.367 3.348 1 98.69 36 ASN B C 1
ATOM 1235 O O . ASN B 1 36 ? -10.469 13.57 3.531 1 98.69 36 ASN B O 1
ATOM 1239 N N . VAL B 1 37 ? -9.258 11.789 3.895 1 98.81 37 VAL B N 1
ATOM 1240 C CA . VAL B 1 37 ? -8.25 12.555 4.637 1 98.81 37 VAL B CA 1
ATOM 1241 C C . VAL B 1 37 ? -7.652 13.633 3.736 1 98.81 37 VAL B C 1
ATOM 1243 O O . VAL B 1 37 ? -7.531 14.789 4.145 1 98.81 37 VAL B O 1
ATOM 1246 N N . LEU B 1 38 ? -7.309 13.25 2.525 1 98.94 38 LEU B N 1
ATOM 1247 C CA . LEU B 1 38 ? -6.75 14.203 1.575 1 98.94 38 LEU B CA 1
ATOM 1248 C C . LEU B 1 38 ? -7.738 15.336 1.301 1 98.94 38 LEU B C 1
ATOM 1250 O O . LEU B 1 38 ? -7.359 16.516 1.3 1 98.94 38 LEU B O 1
ATOM 1254 N N . THR B 1 39 ? -8.906 14.953 1.062 1 98.94 39 THR B N 1
ATOM 1255 C CA . THR B 1 39 ? -9.945 15.93 0.771 1 98.94 39 THR B CA 1
ATOM 1256 C C . THR B 1 39 ? -10.055 16.953 1.898 1 98.94 39 THR B C 1
ATOM 1258 O O . THR B 1 39 ? -10.156 18.156 1.645 1 98.94 39 THR B O 1
ATOM 1261 N N . LYS B 1 40 ? -10.031 16.469 3.104 1 98.88 40 LYS B N 1
ATOM 1262 C CA . LYS B 1 40 ? -10.148 17.359 4.246 1 98.88 40 LYS B CA 1
ATOM 1263 C C . LYS B 1 40 ? -8.906 18.234 4.395 1 98.88 40 LYS B C 1
ATOM 1265 O O . LYS B 1 40 ? -9 19.406 4.746 1 98.88 40 LYS B O 1
ATOM 1270 N N . ALA B 1 41 ? -7.754 17.766 4.168 1 98.88 41 ALA B N 1
ATOM 1271 C CA . ALA B 1 41 ? -6.539 18.578 4.18 1 98.88 41 ALA B CA 1
ATOM 1272 C C . ALA B 1 41 ? -6.594 19.656 3.113 1 98.88 41 ALA B C 1
ATOM 1274 O O . ALA B 1 41 ? -6.18 20.797 3.357 1 98.88 41 ALA B O 1
ATOM 1275 N N . LYS B 1 42 ? -7.09 19.359 1.944 1 98.94 42 LYS B N 1
ATOM 1276 C CA . LYS B 1 42 ? -7.23 20.328 0.86 1 98.94 42 LYS B CA 1
ATOM 1277 C C . LYS B 1 42 ? -8.219 21.422 1.229 1 98.94 42 LYS B C 1
ATOM 1279 O O . LYS B 1 42 ? -8.07 22.578 0.809 1 98.94 42 LYS B O 1
ATOM 1284 N N . GLN B 1 43 ? -9.156 21.016 1.982 1 98.75 43 GLN B N 1
ATOM 1285 C CA . GLN B 1 43 ? -10.086 22.031 2.445 1 98.75 43 GLN B CA 1
ATOM 1286 C C . GLN B 1 43 ? -9.391 23.047 3.359 1 98.75 43 GLN B C 1
ATOM 1288 O O . GLN B 1 43 ? -9.664 24.25 3.295 1 98.75 43 GLN B O 1
ATOM 1293 N N . LEU B 1 44 ? -8.57 22.578 4.195 1 98.06 44 LEU B N 1
ATOM 1294 C CA . LEU B 1 44 ? -7.754 23.484 5.004 1 98.06 44 LEU B CA 1
ATOM 1295 C C . LEU B 1 44 ? -6.953 24.438 4.121 1 98.06 44 LEU B C 1
ATOM 1297 O O . LEU B 1 44 ? -6.895 25.641 4.395 1 98.06 44 LEU B O 1
ATOM 1301 N N . GLN B 1 45 ? -6.371 23.922 3.111 1 98.12 45 GLN B N 1
ATOM 1302 C CA . GLN B 1 45 ? -5.633 24.734 2.148 1 98.12 45 GLN B CA 1
ATOM 1303 C C . GLN B 1 45 ? -6.531 25.797 1.525 1 98.12 45 GLN B C 1
ATOM 1305 O O . GLN B 1 45 ? -6.156 26.969 1.468 1 98.12 45 GLN B O 1
ATOM 1310 N N . ALA B 1 46 ? -7.602 25.375 1.115 1 98.19 46 ALA B N 1
ATOM 1311 C CA . ALA B 1 46 ? -8.539 26.25 0.416 1 98.19 46 ALA B CA 1
ATOM 1312 C C . ALA B 1 46 ? -9.023 27.375 1.327 1 98.19 46 ALA B C 1
ATOM 1314 O O . ALA B 1 46 ? -9.414 28.438 0.851 1 98.19 46 ALA B O 1
ATOM 1315 N N . ARG B 1 47 ? -8.945 27.141 2.59 1 98.06 47 ARG B N 1
ATOM 1316 C CA . ARG B 1 47 ? -9.383 28.141 3.572 1 98.06 47 ARG B CA 1
ATOM 1317 C C . ARG B 1 47 ? -8.242 29.078 3.939 1 98.06 47 ARG B C 1
ATOM 1319 O O . ARG B 1 47 ? -8.336 29.812 4.918 1 98.06 47 ARG B O 1
ATOM 1326 N N . GLY B 1 48 ? -7.203 28.984 3.189 1 98.12 48 GLY B N 1
ATOM 1327 C CA . GLY B 1 48 ? -6.098 29.906 3.381 1 98.12 48 GLY B CA 1
ATOM 1328 C C . GLY B 1 48 ? -5.102 29.438 4.426 1 98.12 48 GLY B C 1
ATOM 1329 O O . GLY B 1 48 ? -4.281 30.219 4.902 1 98.12 48 GLY B O 1
ATOM 1330 N N . GLN B 1 49 ? -5.195 28.156 4.785 1 98.5 49 GLN B N 1
ATOM 1331 C CA . GLN B 1 49 ? -4.34 27.641 5.855 1 98.5 49 GLN B CA 1
ATOM 1332 C C . GLN B 1 49 ? -3.188 26.828 5.297 1 98.5 49 GLN B C 1
ATOM 1334 O O . GLN B 1 49 ? -2.678 25.922 5.969 1 98.5 49 GLN B O 1
ATOM 1339 N N . GLY B 1 50 ? -2.803 27.062 4.078 1 98.69 50 GLY B N 1
ATOM 1340 C CA . GLY B 1 50 ? -1.727 26.328 3.438 1 98.69 50 GLY B CA 1
ATOM 1341 C C . GLY B 1 50 ? -0.411 26.422 4.188 1 98.69 50 GLY B C 1
ATOM 1342 O O . GLY B 1 50 ? 0.352 25.453 4.23 1 98.69 50 GLY B O 1
ATOM 1343 N N . ASP B 1 51 ? -0.173 27.531 4.871 1 98.62 51 ASP B N 1
ATOM 1344 C CA . ASP B 1 51 ? 1.108 27.781 5.52 1 98.62 51 ASP B CA 1
ATOM 1345 C C . ASP B 1 51 ? 1.053 27.422 7.004 1 98.62 51 ASP B C 1
ATOM 1347 O O . ASP B 1 51 ? 2.057 27.531 7.711 1 98.62 51 ASP B O 1
ATOM 1351 N N . HIS B 1 52 ? -0.057 27 7.48 1 98.69 52 HIS B N 1
ATOM 1352 C CA . HIS B 1 52 ? -0.128 26.641 8.891 1 98.69 52 HIS B CA 1
ATOM 1353 C C . HIS B 1 52 ? 0.832 25.5 9.219 1 98.69 52 HIS B C 1
ATOM 1355 O O . HIS B 1 52 ? 0.849 24.484 8.531 1 98.69 52 HIS B O 1
ATOM 1361 N N . HIS B 1 53 ? 1.564 25.719 10.281 1 98.81 53 HIS B N 1
ATOM 1362 C CA . HIS B 1 53 ? 2.584 24.75 10.672 1 98.81 53 HIS B CA 1
ATOM 1363 C C . HIS B 1 53 ? 2.012 23.703 11.609 1 98.81 53 HIS B C 1
ATOM 1365 O O . HIS B 1 53 ? 1.318 24.031 12.57 1 98.81 53 HIS B O 1
ATOM 1371 N N . TRP B 1 54 ? 2.322 22.453 11.336 1 98.81 54 TRP B N 1
ATOM 1372 C CA . TRP B 1 54 ? 1.983 21.297 12.164 1 98.81 54 TRP B CA 1
ATOM 1373 C C . TRP B 1 54 ? 3.24 20.641 12.719 1 98.81 54 TRP B C 1
ATOM 1375 O O . TRP B 1 54 ? 4.082 20.156 11.961 1 98.81 54 TRP B O 1
ATOM 1385 N N . GLY B 1 55 ? 3.359 20.609 14.016 1 98.62 55 GLY B N 1
ATOM 1386 C CA . GLY B 1 55 ? 4.465 19.906 14.656 1 98.62 55 GLY B CA 1
ATOM 1387 C C . GLY B 1 55 ? 4.305 18.406 14.656 1 98.62 55 GLY B C 1
ATOM 1388 O O . GLY B 1 55 ? 3.256 17.891 14.273 1 98.62 55 GLY B O 1
ATOM 1389 N N . GLU B 1 56 ? 5.363 17.734 15.125 1 98.62 56 GLU B N 1
ATOM 1390 C CA . GLU B 1 56 ? 5.355 16.281 15.227 1 98.62 56 GLU B CA 1
ATOM 1391 C C . GLU B 1 56 ? 4.188 15.797 16.078 1 98.62 56 GLU B C 1
ATOM 1393 O O . GLU B 1 56 ? 3.943 16.312 17.172 1 98.62 56 GLU B O 1
ATOM 1398 N N . GLY B 1 57 ? 3.488 14.812 15.539 1 98.44 57 GLY B N 1
ATOM 1399 C CA . GLY B 1 57 ? 2.43 14.148 16.281 1 98.44 57 GLY B CA 1
ATOM 1400 C C . GLY B 1 57 ? 1.104 14.883 16.219 1 98.44 57 GLY B C 1
ATOM 1401 O O . GLY B 1 57 ? 0.063 14.328 16.578 1 98.44 57 GLY B O 1
ATOM 1402 N N . VAL B 1 58 ? 1.12 16.109 15.742 1 98.75 58 VAL B N 1
ATOM 1403 C CA . VAL B 1 58 ? -0.117 16.891 15.695 1 98.75 58 VAL B CA 1
ATOM 1404 C C . VAL B 1 58 ? -0.956 16.453 14.5 1 98.75 58 VAL B C 1
ATOM 1406 O O . VAL B 1 58 ? -0.469 16.422 13.367 1 98.75 58 VAL B O 1
ATOM 1409 N N . GLN B 1 59 ? -2.242 16.109 14.773 1 98.88 59 GLN B N 1
ATOM 1410 C CA . GLN B 1 59 ? -3.137 15.664 13.711 1 98.88 59 GLN B CA 1
ATOM 1411 C C . GLN B 1 59 ? -3.564 16.828 12.82 1 98.88 59 GLN B C 1
ATOM 1413 O O . GLN B 1 59 ? -3.848 17.922 13.312 1 98.88 59 GLN B O 1
ATOM 1418 N N . ILE B 1 60 ? -3.766 16.547 11.516 1 98.88 60 ILE B N 1
ATOM 1419 C CA . ILE B 1 60 ? -4.004 17.578 10.516 1 98.88 60 ILE B CA 1
ATOM 1420 C C . ILE B 1 60 ? -5.426 17.438 9.969 1 98.88 60 ILE B C 1
ATOM 1422 O O . ILE B 1 60 ? -6.191 18.406 9.977 1 98.88 60 ILE B O 1
ATOM 1426 N N . ALA B 1 61 ? -5.766 16.281 9.492 1 98.88 61 ALA B N 1
ATOM 1427 C CA . ALA B 1 61 ? -7.074 15.922 8.953 1 98.88 61 ALA B CA 1
ATOM 1428 C C . ALA B 1 61 ? -7.371 14.438 9.188 1 98.88 61 ALA B C 1
ATOM 1430 O O . ALA B 1 61 ? -6.453 13.625 9.289 1 98.88 61 ALA B O 1
ATOM 1431 N N . CYS B 1 62 ? -8.648 14.133 9.195 1 98.69 62 CYS B N 1
ATOM 1432 C CA . CYS B 1 62 ? -9.062 12.773 9.531 1 98.69 62 CYS B CA 1
ATOM 1433 C C . CYS B 1 62 ? -10.211 12.32 8.648 1 98.69 62 CYS B C 1
ATOM 1435 O O . CYS B 1 62 ? -10.898 13.141 8.047 1 98.69 62 CYS B O 1
ATOM 1437 N N . SER B 1 63 ? -10.336 11.023 8.578 1 98.62 63 SER B N 1
ATOM 1438 C CA . SER B 1 63 ? -11.523 10.344 8.047 1 98.62 63 SER B CA 1
ATOM 1439 C C . SER B 1 63 ? -12.117 9.383 9.07 1 98.62 63 SER B C 1
ATOM 1441 O O . SER B 1 63 ? -11.398 8.562 9.648 1 98.62 63 SER B O 1
ATOM 1443 N N . GLY B 1 64 ? -13.43 9.484 9.273 1 97.38 64 GLY B N 1
ATOM 1444 C CA . GLY B 1 64 ? -14.125 8.594 10.188 1 97.38 64 GLY B CA 1
ATOM 1445 C C . GLY B 1 6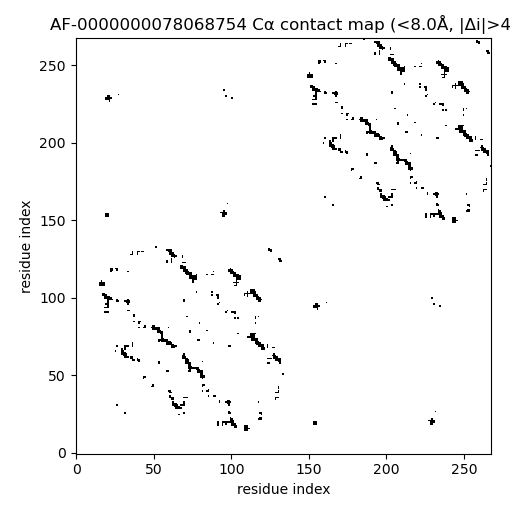4 ? -14.57 7.297 9.531 1 97.38 64 GLY B C 1
ATOM 1446 O O . GLY B 1 64 ? -15 7.297 8.375 1 97.38 64 GLY B O 1
ATOM 1447 N N . GLY B 1 65 ? -14.445 6.184 10.359 1 94.38 65 GLY B N 1
ATOM 1448 C CA . GLY B 1 65 ? -14.977 4.895 9.953 1 94.38 65 GLY B CA 1
ATOM 1449 C C . GLY B 1 65 ? -15.781 4.211 11.039 1 94.38 65 GLY B C 1
ATOM 1450 O O . GLY B 1 65 ? -16.031 4.789 12.102 1 94.38 65 GLY B O 1
ATOM 1451 N N . GLN B 1 66 ? -16.156 2.984 10.711 1 92.38 66 GLN B N 1
ATOM 1452 C CA . GLN B 1 66 ? -17.016 2.201 11.586 1 92.38 66 GLN B CA 1
ATOM 1453 C C . GLN B 1 66 ? -16.359 1.964 12.938 1 92.38 66 GLN B C 1
ATOM 1455 O O . GLN B 1 66 ? -17.047 1.919 13.969 1 92.38 66 GLN B O 1
ATOM 1460 N N . TRP B 1 67 ? -15.047 1.898 13.008 1 92.56 67 TRP B N 1
ATOM 1461 C CA . TRP B 1 67 ? -14.352 1.49 14.227 1 92.56 67 TRP B CA 1
ATOM 1462 C C . TRP B 1 67 ? -13.445 2.604 14.734 1 92.56 67 TRP B C 1
ATOM 1464 O O . TRP B 1 67 ? -12.641 2.389 15.648 1 92.56 67 TRP B O 1
ATOM 1474 N N . GLY B 1 68 ? -13.531 3.701 14.062 1 95 68 GLY B N 1
ATOM 1475 C CA . GLY B 1 68 ? -12.703 4.824 14.461 1 95 68 GLY B CA 1
ATOM 1476 C C . GLY B 1 68 ? -12.164 5.617 13.281 1 95 68 GLY B C 1
ATOM 1477 O O . GLY B 1 68 ? -12.562 5.379 12.141 1 95 68 GLY B O 1
ATOM 1478 N N . SER B 1 69 ? -11.242 6.543 13.602 1 97.88 69 SER B N 1
ATOM 1479 C CA . SER B 1 69 ? -10.766 7.438 12.555 1 97.88 69 SER B CA 1
ATOM 1480 C C . SER B 1 69 ? -9.305 7.152 12.203 1 97.88 69 SER B C 1
ATOM 1482 O O . SER B 1 69 ? -8.547 6.648 13.039 1 97.88 69 SER B O 1
ATOM 1484 N N . ILE B 1 70 ? -8.992 7.438 10.977 1 98.44 70 ILE B N 1
ATOM 1485 C CA . ILE B 1 70 ? -7.594 7.594 10.594 1 98.44 70 ILE B CA 1
ATOM 1486 C C . ILE B 1 70 ? -7.277 9.07 10.383 1 98.44 70 ILE B C 1
ATOM 1488 O O . ILE B 1 70 ? -8.125 9.836 9.922 1 98.44 70 ILE B O 1
ATOM 1492 N N . CYS B 1 71 ? -6.043 9.461 10.758 1 98.88 71 CYS B N 1
ATOM 1493 C CA . CYS B 1 71 ? -5.645 10.859 10.656 1 98.88 71 CYS B CA 1
ATOM 1494 C C . CYS B 1 71 ? -4.23 10.977 10.094 1 98.88 71 CYS B C 1
ATOM 1496 O O . CYS B 1 71 ? -3.42 10.062 10.242 1 98.88 71 CYS B O 1
ATOM 1498 N N . ALA B 1 72 ? -4.016 12.078 9.492 1 98.94 72 ALA B N 1
ATOM 1499 C CA . ALA B 1 72 ? -2.674 12.398 9.008 1 98.94 72 ALA B CA 1
ATOM 1500 C C . ALA B 1 72 ? -1.892 13.195 10.047 1 98.94 72 ALA B C 1
ATOM 1502 O O . ALA B 1 72 ? -2.434 14.109 10.672 1 98.94 72 ALA B O 1
ATOM 1503 N N . PHE B 1 73 ? -0.624 12.844 10.203 1 98.94 73 PHE B N 1
ATOM 1504 C CA . PHE B 1 73 ? 0.266 13.594 11.086 1 98.94 73 PHE B CA 1
ATOM 1505 C C . PHE B 1 73 ? 1.725 13.328 10.734 1 98.94 73 PHE B C 1
ATOM 1507 O O . PHE B 1 73 ? 2.041 12.32 10.102 1 98.94 73 PHE B O 1
ATOM 1514 N N . PHE B 1 74 ? 2.598 14.242 11.125 1 98.94 74 PHE B N 1
ATOM 1515 C CA . PHE B 1 74 ? 4.031 14.039 10.969 1 98.94 74 PHE B CA 1
ATOM 1516 C C . PHE B 1 74 ? 4.602 13.266 12.148 1 98.94 74 PHE B C 1
ATOM 1518 O O . PHE B 1 74 ? 4.137 13.422 13.281 1 98.94 74 PHE B O 1
ATOM 1525 N N . GLN B 1 75 ? 5.621 12.414 11.898 1 98.5 75 GLN B N 1
ATOM 1526 C CA . GLN B 1 75 ? 6.301 11.695 12.969 1 98.5 75 GLN B CA 1
ATOM 1527 C C . GLN B 1 75 ? 7.738 11.359 12.586 1 98.5 75 GLN B C 1
ATOM 1529 O O . GLN B 1 75 ? 8.18 11.68 11.477 1 98.5 75 GLN B O 1
ATOM 1534 N N . SER B 1 76 ? 8.531 10.727 13.539 1 98.38 76 SER B N 1
ATOM 1535 C CA . SER B 1 76 ? 9.938 10.375 13.375 1 98.38 76 SER B CA 1
ATOM 1536 C C . SER B 1 76 ? 10.797 11.617 13.172 1 98.38 76 SER B C 1
ATOM 1538 O O . SER B 1 76 ? 11.688 11.633 12.312 1 98.38 76 SER B O 1
ATOM 1540 N N . GLY B 1 77 ? 10.453 12.656 13.906 1 98.38 77 GLY B N 1
ATOM 1541 C CA . GLY B 1 77 ? 11.242 13.875 13.922 1 98.38 77 GLY B CA 1
ATOM 1542 C C . GLY B 1 77 ? 10.797 14.891 12.875 1 98.38 77 GLY B C 1
ATOM 1543 O O . GLY B 1 77 ? 11.344 15.992 12.805 1 98.38 77 GLY B O 1
ATOM 1544 N N . ALA B 1 78 ? 9.805 14.562 12.07 1 98.75 78 ALA B N 1
ATOM 1545 C CA . ALA B 1 78 ? 9.391 15.438 10.984 1 98.75 78 ALA B CA 1
ATOM 1546 C C . ALA B 1 78 ? 8.305 16.406 11.438 1 98.75 78 ALA B C 1
ATOM 1548 O O . ALA B 1 78 ? 7.609 16.141 12.422 1 98.75 78 ALA B O 1
ATOM 1549 N N . SER B 1 79 ? 8.172 17.5 10.781 1 98.88 79 SER B N 1
ATOM 1550 C CA . SER B 1 79 ? 7.109 18.5 10.812 1 98.88 79 SER B CA 1
ATOM 1551 C C . SER B 1 79 ? 6.922 19.156 9.445 1 98.88 79 SER B C 1
ATOM 1553 O O . SER B 1 79 ? 7.676 18.875 8.508 1 98.88 79 SER B O 1
ATOM 1555 N N . GLY B 1 80 ? 5.816 20.031 9.328 1 98.81 80 GLY B N 1
ATOM 1556 C CA . GLY B 1 80 ? 5.574 20.672 8.047 1 98.81 80 GLY B CA 1
ATOM 1557 C C . GLY B 1 80 ? 4.312 21.516 8.039 1 98.81 80 GLY B C 1
ATOM 1558 O O . GLY B 1 80 ? 3.646 21.656 9.062 1 98.81 80 GLY B O 1
ATOM 1559 N N . ASN B 1 81 ? 4.074 22.062 6.883 1 98.88 81 ASN B N 1
ATOM 1560 C CA . ASN B 1 81 ? 2.85 22.844 6.793 1 98.88 81 ASN B CA 1
ATOM 1561 C C . ASN B 1 81 ? 1.765 22.109 6.012 1 98.88 81 ASN B C 1
ATOM 1563 O O . ASN B 1 81 ? 1.996 21.016 5.504 1 98.88 81 ASN B O 1
ATOM 1567 N N . THR B 1 82 ? 0.599 22.781 5.953 1 98.94 82 THR B N 1
ATOM 1568 C CA . THR B 1 82 ? -0.561 22.141 5.332 1 98.94 82 THR B CA 1
ATOM 1569 C C . THR B 1 82 ? -0.28 21.828 3.867 1 98.94 82 THR B C 1
ATOM 1571 O O . THR B 1 82 ? -0.642 20.75 3.381 1 98.94 82 THR B O 1
ATOM 1574 N N . ASP B 1 83 ? 0.342 22.734 3.125 1 98.94 83 ASP B N 1
ATOM 1575 C CA . ASP B 1 83 ? 0.646 22.5 1.718 1 98.94 83 ASP B CA 1
ATOM 1576 C C . ASP B 1 83 ? 1.5 21.25 1.544 1 98.94 83 ASP B C 1
ATOM 1578 O O . ASP B 1 83 ? 1.222 20.406 0.679 1 98.94 83 ASP B O 1
ATOM 1582 N N . ARG B 1 84 ? 2.471 21.109 2.365 1 98.88 84 ARG B N 1
ATOM 1583 C CA . ARG B 1 84 ? 3.352 19.938 2.311 1 98.88 84 ARG B CA 1
ATOM 1584 C C . ARG B 1 84 ? 2.602 18.672 2.682 1 98.88 84 ARG B C 1
ATOM 1586 O O . ARG B 1 84 ? 2.811 17.625 2.07 1 98.88 84 ARG B O 1
ATOM 1593 N N . ALA B 1 85 ? 1.781 18.75 3.67 1 98.94 85 ALA B N 1
ATOM 1594 C CA . ALA B 1 85 ? 0.983 17.594 4.066 1 98.94 85 ALA B CA 1
ATOM 1595 C C . ALA B 1 85 ? 0.112 17.109 2.912 1 98.94 85 ALA B C 1
ATOM 1597 O O . ALA B 1 85 ? 0.036 15.906 2.648 1 98.94 85 ALA B O 1
ATOM 1598 N N . VAL B 1 86 ? -0.509 18.016 2.213 1 98.94 86 VAL B N 1
ATOM 1599 C CA . VAL B 1 86 ? -1.372 17.656 1.09 1 98.94 86 VAL B CA 1
ATOM 1600 C C . VAL B 1 86 ? -0.562 16.922 0.028 1 98.94 86 VAL B C 1
ATOM 1602 O O . VAL B 1 86 ? -0.994 15.883 -0.48 1 98.94 86 VAL B O 1
ATOM 1605 N N . GLU B 1 87 ? 0.593 17.422 -0.298 1 98.88 87 GLU B N 1
ATOM 1606 C CA . GLU B 1 87 ? 1.479 16.781 -1.265 1 98.88 87 GLU B CA 1
ATOM 1607 C C . GLU B 1 87 ? 1.827 15.359 -0.838 1 98.88 87 GLU B C 1
ATOM 1609 O O . GLU B 1 87 ? 1.78 14.43 -1.65 1 98.88 87 GLU B O 1
ATOM 1614 N N . LEU B 1 88 ? 2.15 15.234 0.389 1 98.88 88 LEU B N 1
ATOM 1615 C CA . LEU B 1 88 ? 2.637 13.945 0.88 1 98.88 88 LEU B CA 1
ATOM 1616 C C . LEU B 1 88 ? 1.493 12.945 1.007 1 98.88 88 LEU B C 1
ATOM 1618 O O . LEU B 1 88 ? 1.665 11.758 0.713 1 98.88 88 LEU B O 1
ATOM 1622 N N . ILE B 1 89 ? 0.294 13.375 1.448 1 98.94 89 ILE B N 1
ATOM 1623 C CA . ILE B 1 89 ? -0.86 12.484 1.483 1 98.94 89 ILE B CA 1
ATOM 1624 C C . ILE B 1 89 ? -1.19 12.008 0.07 1 98.94 89 ILE B C 1
ATOM 1626 O O . ILE B 1 89 ? -1.475 10.828 -0.145 1 98.94 89 ILE B O 1
ATOM 1630 N N . GLN B 1 90 ? -1.146 12.93 -0.897 1 98.81 90 GLN B N 1
ATOM 1631 C CA . GLN B 1 90 ? -1.332 12.539 -2.289 1 98.81 90 GLN B CA 1
ATOM 1632 C C . GLN B 1 90 ? -0.316 11.477 -2.697 1 98.81 90 GLN B C 1
ATOM 1634 O O . GLN B 1 90 ? -0.648 10.539 -3.432 1 98.81 90 GLN B O 1
ATOM 1639 N N . GLY B 1 91 ? 0.91 11.633 -2.254 1 98.12 91 GLY B N 1
ATOM 1640 C CA . GLY B 1 91 ? 1.942 10.648 -2.557 1 98.12 91 GLY B CA 1
ATOM 1641 C C . GLY B 1 91 ? 1.623 9.266 -2.031 1 98.12 91 GLY B C 1
ATOM 1642 O O . GLY B 1 91 ? 1.904 8.266 -2.693 1 98.12 91 GLY B O 1
ATOM 1643 N N . ILE B 1 92 ? 1.053 9.156 -0.863 1 98.31 92 ILE B N 1
ATOM 1644 C CA . ILE B 1 92 ? 0.664 7.875 -0.281 1 98.31 92 ILE B CA 1
ATOM 1645 C C . ILE B 1 92 ? -0.443 7.242 -1.12 1 98.31 92 ILE B C 1
ATOM 1647 O O . ILE B 1 92 ? -0.411 6.043 -1.395 1 98.31 92 ILE B O 1
ATOM 1651 N N . LEU B 1 93 ? -1.392 8.07 -1.518 1 97.75 93 LEU B N 1
ATOM 1652 C CA . LEU B 1 93 ? -2.441 7.586 -2.406 1 97.75 93 LEU B CA 1
ATOM 1653 C C . LEU B 1 93 ? -1.854 7.074 -3.717 1 97.75 93 LEU B C 1
ATOM 1655 O O . LEU B 1 93 ? -2.223 5.996 -4.188 1 97.75 93 LEU B O 1
ATOM 1659 N N . ASP B 1 94 ? -0.932 7.785 -4.289 1 96.12 94 ASP B N 1
ATOM 1660 C CA . ASP B 1 94 ? -0.316 7.418 -5.559 1 96.12 94 ASP B CA 1
ATOM 1661 C C . ASP B 1 94 ? 0.467 6.113 -5.434 1 96.12 94 ASP B C 1
ATOM 1663 O O . ASP B 1 94 ? 0.669 5.406 -6.422 1 96.12 94 ASP B O 1
ATOM 1667 N N . HIS B 1 95 ? 0.924 5.789 -4.277 1 96.62 95 HIS B N 1
ATOM 1668 C CA . HIS B 1 95 ? 1.679 4.574 -3.99 1 96.62 95 HIS B CA 1
ATOM 1669 C C . HIS B 1 95 ? 0.76 3.357 -3.916 1 96.62 95 HIS B C 1
ATOM 1671 O O . HIS B 1 95 ? 1.23 2.225 -3.801 1 96.62 95 HIS B O 1
ATOM 1677 N N . GLY B 1 96 ? -0.578 3.674 -3.887 1 95.56 96 GLY B N 1
ATOM 1678 C CA . GLY B 1 96 ? -1.567 2.611 -3.951 1 95.56 96 GLY B CA 1
ATOM 1679 C C . GLY B 1 96 ? -2.223 2.324 -2.613 1 95.56 96 GLY B C 1
ATOM 1680 O O . GLY B 1 96 ? -2.98 1.36 -2.48 1 95.56 96 GLY B O 1
ATOM 1681 N N . CYS B 1 97 ? -1.958 3.111 -1.667 1 96.31 97 CYS B N 1
ATOM 1682 C CA . CYS B 1 97 ? -2.584 2.918 -0.364 1 96.31 97 CYS B CA 1
ATOM 1683 C C . CYS B 1 97 ? -4.004 3.475 -0.353 1 96.31 97 CYS B C 1
ATOM 1685 O O . CYS B 1 97 ? -4.273 4.504 -0.973 1 96.31 97 CYS B O 1
ATOM 1687 N N . THR B 1 98 ? -4.84 2.811 0.516 1 93.44 98 THR B N 1
ATOM 1688 C CA . THR B 1 98 ? -6.223 3.268 0.497 1 93.44 98 THR B CA 1
ATOM 1689 C C . THR B 1 98 ? -6.676 3.689 1.893 1 93.44 98 THR B C 1
ATOM 1691 O O . THR B 1 98 ? -7.699 4.359 2.043 1 93.44 98 THR B O 1
ATOM 1694 N N . GLN B 1 99 ? -5.938 3.256 2.908 1 93.75 99 GLN B N 1
ATOM 1695 C CA . GLN B 1 99 ? -6.309 3.627 4.27 1 93.75 99 GLN B CA 1
ATOM 1696 C C . GLN B 1 99 ? -5.113 4.195 5.031 1 93.75 99 GLN B C 1
ATOM 1698 O O . GLN B 1 99 ? -5 5.41 5.203 1 93.75 99 GLN B O 1
ATOM 1703 N N . CYS B 1 100 ? -4.172 3.395 5.336 1 97.5 100 CYS B N 1
ATOM 1704 C CA . CYS B 1 100 ? -3.004 3.836 6.09 1 97.5 100 CYS B CA 1
ATOM 1705 C C . CYS B 1 100 ? -1.764 3.861 5.203 1 97.5 100 CYS B C 1
ATOM 1707 O O . CYS B 1 100 ? -1.743 3.244 4.137 1 97.5 100 CYS B O 1
ATOM 1709 N N . GLY B 1 101 ? -0.792 4.594 5.641 1 98.56 101 GLY B N 1
ATOM 1710 C CA . GLY B 1 101 ? 0.502 4.617 4.98 1 98.56 101 GLY B CA 1
ATOM 1711 C C . GLY B 1 101 ? 1.422 5.703 5.508 1 98.56 101 GLY B C 1
ATOM 1712 O O . GLY B 1 101 ? 1.004 6.547 6.305 1 98.56 101 GLY B O 1
ATOM 1713 N N 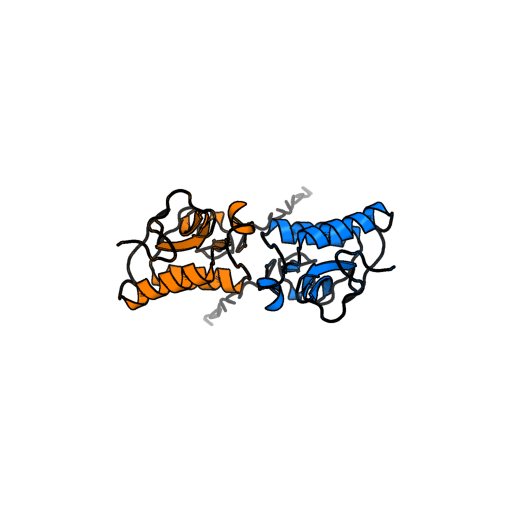. SER B 1 102 ? 2.674 5.578 5.102 1 98.88 102 SER B N 1
ATOM 1714 C CA . SER B 1 102 ? 3.693 6.555 5.473 1 98.88 102 SER B CA 1
ATOM 1715 C C . SER B 1 102 ? 4.578 6.906 4.285 1 98.88 102 SER B C 1
ATOM 1717 O O . SER B 1 102 ? 4.832 6.066 3.418 1 98.88 102 SER B O 1
ATOM 1719 N N . ILE B 1 103 ? 5.055 8.117 4.281 1 98.5 103 ILE B N 1
ATOM 1720 C CA . ILE B 1 103 ? 5.953 8.594 3.238 1 98.5 103 ILE B CA 1
ATOM 1721 C C . ILE B 1 103 ? 7.051 9.461 3.859 1 98.5 103 ILE B C 1
ATOM 1723 O O . ILE B 1 103 ? 6.773 10.328 4.684 1 98.5 103 ILE B O 1
ATOM 1727 N N . PRO B 1 104 ? 8.359 9.164 3.473 1 97.94 104 PRO B N 1
ATOM 1728 C CA . PRO B 1 104 ? 9.445 9.977 4.02 1 97.94 104 PRO B CA 1
ATOM 1729 C C . PRO B 1 104 ? 9.344 11.445 3.629 1 97.94 104 PRO B C 1
ATOM 1731 O O . PRO B 1 104 ? 8.938 11.766 2.508 1 97.94 104 PRO B O 1
ATOM 1734 N N . THR B 1 105 ? 9.773 12.273 4.547 1 98.19 105 THR B N 1
ATOM 1735 C CA . THR B 1 105 ? 9.773 13.703 4.262 1 98.19 105 THR B CA 1
ATOM 1736 C C . THR B 1 105 ? 11.133 14.141 3.707 1 98.19 105 THR B C 1
ATOM 1738 O O . THR B 1 105 ? 11.258 15.234 3.15 1 98.19 105 THR B O 1
ATOM 1741 N N . GLU B 1 106 ? 12.125 13.297 3.93 1 95.62 106 GLU B N 1
ATOM 1742 C CA . GLU B 1 106 ? 13.484 13.625 3.498 1 95.62 106 GLU B CA 1
ATOM 1743 C C . GLU B 1 106 ? 13.914 12.742 2.326 1 95.62 106 GLU B C 1
ATOM 1745 O O . GLU B 1 106 ? 13.297 11.711 2.061 1 95.62 106 GLU B O 1
ATOM 1750 N N . GLU B 1 107 ? 14.953 13.211 1.715 1 90.81 107 GLU B N 1
ATOM 1751 C CA . GLU B 1 107 ? 15.508 12.398 0.636 1 90.81 107 GLU B CA 1
ATOM 1752 C C . GLU B 1 107 ? 16.047 11.07 1.163 1 90.81 107 GLU B C 1
ATOM 1754 O O . GLU B 1 107 ? 16.453 10.977 2.324 1 90.81 107 GLU B O 1
ATOM 1759 N N . GLY B 1 108 ? 16.062 9.984 0.252 1 87.38 108 GLY B N 1
ATOM 1760 C CA . GLY B 1 108 ? 16.656 8.711 0.621 1 87.38 108 GLY B CA 1
ATOM 1761 C C . GLY B 1 108 ? 15.641 7.621 0.875 1 87.38 108 GLY B C 1
ATOM 1762 O O . GLY B 1 108 ? 16 6.465 1.099 1 87.38 108 GLY B O 1
ATOM 1763 N N . ASN B 1 109 ? 14.391 7.891 0.855 1 90.12 109 ASN B N 1
ATOM 1764 C CA . ASN B 1 109 ? 13.297 6.934 0.99 1 90.12 109 ASN B CA 1
ATOM 1765 C C . ASN B 1 109 ? 13.422 6.117 2.273 1 90.12 109 ASN B C 1
ATOM 1767 O O . ASN B 1 109 ? 13.375 4.887 2.236 1 90.12 109 ASN B O 1
ATOM 1771 N N . ASN B 1 110 ? 13.539 6.777 3.338 1 94.19 110 ASN B N 1
ATOM 1772 C CA . ASN B 1 110 ? 13.664 6.199 4.672 1 94.19 110 ASN B CA 1
ATOM 1773 C C . ASN B 1 110 ? 12.75 6.895 5.676 1 94.19 110 ASN B C 1
ATOM 1775 O O . ASN B 1 110 ? 13.008 8.031 6.066 1 94.19 110 ASN B O 1
ATOM 1779 N N . VAL B 1 111 ? 11.766 6.168 6.16 1 97 111 VAL B N 1
ATOM 1780 C CA . VAL B 1 111 ? 10.742 6.785 6.992 1 97 111 VAL B CA 1
ATOM 1781 C C . VAL B 1 111 ? 11.289 7.035 8.398 1 97 111 VAL B C 1
ATOM 1783 O O . VAL B 1 111 ? 10.734 7.832 9.156 1 97 111 VAL B O 1
ATOM 1786 N N . ASP B 1 112 ? 12.383 6.469 8.734 1 96.69 112 ASP B N 1
ATOM 1787 C CA . ASP B 1 112 ? 12.953 6.668 10.062 1 96.69 112 ASP B CA 1
ATOM 1788 C C . ASP B 1 112 ? 13.531 8.07 10.211 1 96.69 112 ASP B C 1
ATOM 1790 O O . ASP B 1 112 ? 13.781 8.531 11.328 1 96.69 112 ASP B O 1
ATOM 1794 N N . ASN B 1 113 ? 13.758 8.688 9.102 1 96.69 113 ASN B N 1
ATOM 1795 C CA . ASN B 1 113 ? 14.375 10.016 9.133 1 96.69 113 ASN B CA 1
ATOM 1796 C C . ASN B 1 113 ? 13.32 11.117 9.102 1 96.69 113 ASN B C 1
ATOM 1798 O O . ASN B 1 113 ? 13.656 12.297 9.008 1 96.69 113 ASN B O 1
ATOM 1802 N N . GLY B 1 114 ? 12.156 10.781 9.141 1 98.44 114 GLY B N 1
ATOM 1803 C CA . GLY B 1 114 ? 11.039 11.711 9.039 1 98.44 114 GLY B CA 1
ATOM 1804 C C . GLY B 1 114 ? 9.977 11.266 8.055 1 98.44 114 GLY B C 1
ATOM 1805 O O . GLY B 1 114 ? 10.297 10.828 6.949 1 98.44 114 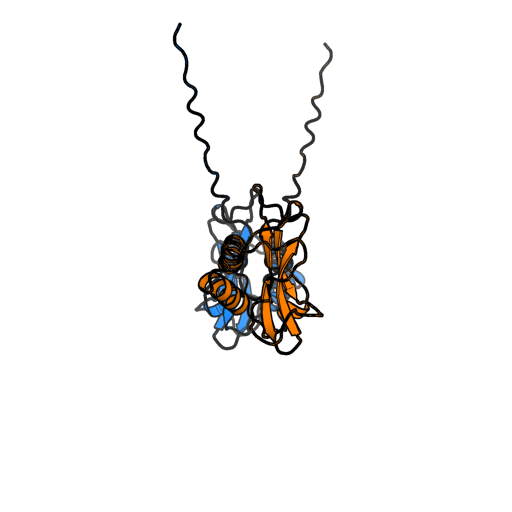GLY B O 1
ATOM 1806 N N . GLN B 1 115 ? 8.719 11.406 8.516 1 98.81 115 GLN B N 1
ATOM 1807 C CA . GLN B 1 115 ? 7.648 10.938 7.641 1 98.81 115 GLN B CA 1
ATOM 1808 C C . GLN B 1 115 ? 6.34 11.664 7.941 1 98.81 115 GLN B C 1
ATOM 1810 O O . GLN B 1 115 ? 6.148 12.18 9.047 1 98.81 115 GLN B O 1
ATOM 1815 N N . LEU B 1 116 ? 5.508 11.781 6.879 1 98.94 116 LEU B N 1
ATOM 1816 C CA . LEU B 1 116 ? 4.074 11.93 7.09 1 98.94 116 LEU B CA 1
ATOM 1817 C C . LEU B 1 116 ? 3.381 10.578 7.121 1 98.94 116 LEU B C 1
ATOM 1819 O O . LEU B 1 116 ? 3.674 9.703 6.301 1 98.94 116 LEU B O 1
ATOM 1823 N N . THR B 1 117 ? 2.498 10.453 8.07 1 98.88 117 THR B N 1
ATOM 1824 C CA . THR B 1 117 ? 1.783 9.203 8.297 1 98.88 117 THR B CA 1
ATOM 1825 C C . THR B 1 117 ? 0.276 9.438 8.328 1 98.88 117 THR B C 1
ATOM 1827 O O . THR B 1 117 ? -0.19 10.422 8.898 1 98.88 117 THR B O 1
ATOM 1830 N N . VAL B 1 118 ? -0.463 8.578 7.641 1 98.88 118 VAL B N 1
ATOM 1831 C CA . VAL B 1 118 ? -1.893 8.43 7.895 1 98.88 118 VAL B CA 1
ATOM 1832 C C . VAL B 1 118 ? -2.156 7.102 8.609 1 98.88 118 VAL B C 1
ATOM 1834 O O . VAL B 1 118 ? -1.778 6.039 8.109 1 98.88 118 VAL B O 1
ATOM 1837 N N . ASN B 1 119 ? -2.779 7.145 9.789 1 98.56 119 ASN B N 1
ATOM 1838 C CA . ASN B 1 119 ? -2.979 5.945 10.594 1 98.56 119 ASN B CA 1
ATOM 1839 C C . ASN B 1 119 ? -4.199 6.078 11.508 1 98.56 119 ASN B C 1
ATOM 1841 O O . ASN B 1 119 ? -4.734 7.172 11.68 1 98.56 119 ASN B O 1
ATOM 1845 N N . TYR B 1 120 ? -4.598 4.906 11.984 1 98 120 TYR B N 1
ATOM 1846 C CA . TYR B 1 120 ? -5.652 4.879 12.992 1 98 120 TYR B CA 1
ATOM 1847 C C . TYR B 1 120 ? -5.238 5.652 14.242 1 98 120 TYR B C 1
ATOM 1849 O O . TYR B 1 120 ? -4.094 5.547 14.695 1 98 120 TYR B O 1
ATOM 1857 N N . VAL B 1 121 ? -6.145 6.41 14.734 1 97.19 121 VAL B N 1
ATOM 1858 C CA . VAL B 1 121 ? -5.879 7.129 15.977 1 97.19 121 VAL B CA 1
ATOM 1859 C C . VAL B 1 121 ? -7 6.855 16.984 1 97.19 121 VAL B C 1
ATOM 1861 O O . VAL B 1 121 ? -8.172 6.762 16.594 1 97.19 121 VAL B O 1
ATOM 1864 N N . GLU B 1 122 ? -6.672 6.762 18.203 1 91.88 122 GLU B N 1
ATOM 1865 C CA . GLU B 1 122 ? -7.633 6.488 19.266 1 91.88 122 GLU B CA 1
ATOM 1866 C C . GLU B 1 122 ? -8.469 7.727 19.594 1 91.88 122 GLU B C 1
ATOM 1868 O O . GLU B 1 122 ? -9.672 7.629 19.844 1 91.88 122 GLU B O 1
ATOM 1873 N N . ASN B 1 123 ? -7.832 8.867 19.625 1 95.69 123 ASN B N 1
ATOM 1874 C CA . ASN B 1 123 ? -8.461 10.141 19.969 1 95.69 123 ASN B CA 1
ATOM 1875 C C . ASN B 1 123 ? -8.32 11.156 18.828 1 95.69 123 ASN B C 1
ATOM 1877 O O . ASN B 1 123 ? -7.473 12.039 18.891 1 95.69 123 ASN B O 1
ATOM 1881 N N . PRO B 1 124 ? -9.242 11.109 17.906 1 97.88 124 PRO B N 1
ATOM 1882 C CA . PRO B 1 124 ? -9.156 12.055 16.781 1 97.88 124 PRO B CA 1
ATOM 1883 C C . PRO B 1 124 ? -9.477 13.492 17.188 1 97.88 124 PRO B C 1
ATOM 1885 O O . PRO B 1 124 ? -10.234 13.711 18.141 1 97.88 124 PRO B O 1
ATOM 1888 N N . CYS B 1 125 ? -8.922 14.352 16.469 1 97.69 125 CYS B N 1
ATOM 1889 C CA . CYS B 1 125 ? -9.086 15.758 16.797 1 97.69 125 CYS B CA 1
ATOM 1890 C C . CYS B 1 125 ? -10.516 16.219 16.516 1 97.69 125 CYS B C 1
ATOM 1892 O O . CYS B 1 125 ? -10.914 17.297 16.938 1 97.69 125 CYS B O 1
ATOM 1894 N N . CYS B 1 126 ? -11.281 15.438 15.75 1 94.88 126 CYS B N 1
ATOM 1895 C CA . CYS B 1 126 ? -12.656 15.742 15.359 1 94.88 126 CYS B CA 1
ATOM 1896 C C . CYS B 1 126 ? -13.406 14.469 14.969 1 94.88 126 CYS B C 1
ATOM 1898 O O . CYS B 1 126 ? -12.82 13.391 14.891 1 94.88 126 CYS B O 1
ATOM 1900 N N . ASP B 1 127 ? -14.711 14.656 14.734 1 93.81 127 ASP B N 1
ATOM 1901 C CA . ASP B 1 127 ? -15.539 13.516 14.367 1 93.81 127 ASP B CA 1
ATOM 1902 C C . ASP B 1 127 ? -15.75 13.445 12.859 1 93.81 127 ASP B C 1
ATOM 1904 O O . ASP B 1 127 ? -15.906 14.477 12.195 1 93.81 127 ASP B O 1
ATOM 1908 N N . GLY B 1 128 ? -15.875 12.148 12.328 1 97 128 GLY B N 1
ATOM 1909 C CA . GLY B 1 128 ? -16.141 11.977 10.906 1 97 128 GLY B CA 1
ATOM 1910 C C . GLY B 1 128 ? -15.008 12.469 10.023 1 97 128 GLY B C 1
ATOM 1911 O O . GLY B 1 128 ? -13.836 12.398 10.406 1 97 128 GLY B O 1
ATOM 1912 N N . ASP B 1 129 ? -15.32 12.727 8.828 1 98.31 129 ASP B N 1
ATOM 1913 C CA . ASP B 1 129 ? -14.359 13.375 7.941 1 98.31 129 ASP B CA 1
ATOM 1914 C C . ASP B 1 129 ? -14.195 14.852 8.297 1 98.31 129 ASP B C 1
ATOM 1916 O O . ASP B 1 129 ? -15.164 15.609 8.281 1 98.31 129 ASP B O 1
ATOM 1920 N N . CYS B 1 130 ? -12.914 15.219 8.617 1 97.94 130 CYS B N 1
ATOM 1921 C CA . CYS B 1 130 ? -12.734 16.578 9.133 1 97.94 130 CYS B CA 1
ATOM 1922 C C . CYS B 1 130 ? -11.281 17.016 8.992 1 97.94 130 CYS B C 1
ATOM 1924 O O . CYS B 1 130 ? -10.391 16.203 8.75 1 97.94 130 CYS B O 1
ATOM 1926 N N . TYR B 1 131 ? -11.055 18.297 8.938 1 98.25 131 TYR B N 1
ATOM 1927 C CA . TYR B 1 131 ? -9.742 18.859 9.227 1 98.25 131 TYR B CA 1
ATOM 1928 C C . TYR B 1 131 ? -9.672 19.344 10.672 1 98.25 131 TYR B C 1
ATOM 1930 O O . TYR B 1 131 ? -10.688 19.75 11.25 1 98.25 131 TYR B O 1
ATOM 1938 N N . CYS B 1 132 ? -8.484 19.312 11.211 1 98.25 132 CYS B N 1
ATOM 1939 C CA . CYS B 1 132 ? -8.312 19.609 12.625 1 98.25 132 CYS B CA 1
ATOM 1940 C C . CYS B 1 132 ? -8.297 21.109 12.875 1 98.25 132 CYS B C 1
ATOM 1942 O O . CYS B 1 132 ? -7.883 21.875 12.008 1 98.25 132 CYS B O 1
ATOM 1944 N N . PRO B 1 133 ? -8.695 21.5 14.086 1 95.06 133 PRO B N 1
ATOM 1945 C CA . PRO B 1 133 ? -8.68 22.938 14.414 1 95.06 133 PRO B CA 1
ATOM 1946 C C . PRO B 1 133 ? -7.27 23.516 14.492 1 95.06 133 PRO B C 1
ATOM 1948 O O . PRO B 1 133 ? -6.332 22.812 14.875 1 95.06 133 PRO B O 1
ATOM 1951 N N . ILE B 1 134 ? -7.16 24.797 14.078 1 94.38 134 ILE B N 1
ATOM 1952 C CA . ILE B 1 134 ? -5.898 25.531 14.117 1 94.38 134 ILE B CA 1
ATOM 1953 C C . ILE B 1 134 ? -5.914 26.531 15.266 1 94.38 134 ILE B C 1
ATOM 1955 O O . ILE B 1 134 ? -6.969 27.062 15.617 1 94.38 134 ILE B O 1
#

Secondary structure (DSSP, 8-state):
------------------SB----GGGGT----HHHHHHHHHHHIIIIITT-EE-TT-EEEEEEETTEEEEEEEETT--EEHHHHHHHHHHHHHTT-SS-EEEESSTTS-GGG-EEEEEEESS-SSSSSEEPP-/------------------SB----GGGGT----HHHHHHHHHHHIIIIITT-EE-TT-EEEEEEETTEEEEEEEETT--EEHHHHHHHHHHHHHTT-SS-EEEESSTTS-GGG-EEEEEEESS-SSSSSEEPP-

Organism: Fusarium culmorum (NCBI:txid5516)

Sequence (268 aa):
MYTLLTLTTLLSAASALGINCRGSGWCNINSASLNNVLTKAKQLQARGQGDHHWGEGVQIACSGGQWGSICAFFQSGASGNTDRAVELIQGILDHGCTQCGSIPTEEGNNVDNGQLTVNYVENPCCDGDCYCPIMYTLLTLTTLLSAASALGINCRGSGWCNINSASLNNVLTKAKQLQARGQGDHHWGEGVQIACSGGQWGSICAFFQSGASGNTDRAVELIQGILDHGCTQCGSIPTEEGNNVDNGQLTVNYVENPCCDGDCYCPI

Nearest PDB structures (foldseek):
  1kpt-assembly1_B  TM=7.703E-01  e=1.851E-08  Mycosarcoma maydis
  6ti8-assembly3_C  TM=2.637E-01  e=4.404E+00  Homo sapiens
  3lai-assembly3_C  TM=2.157E-01  e=4.145E+00  Caldanaerobacter subterraneus subsp. tengcongensis
  6jzw-assembly4_D  TM=2.429E-01  e=5.608E+00  Bacillus subtilis subsp. subtilis str. 168
  1kpt-assembly1_B  TM=8.204E-01  e=1.030E-08  Mycosarcoma maydis